Protein AF-A0A644XE77-F1 (afdb_monomer)

Foldseek 3Di:
DDDPDPDDQDPVNVVVVVVVVVLLVLLLQLLCLLLVQLVLLLVQLVCLVVVHPDHDLQHFLVLVVLVVVLVVVCVVDVDDSVVSNVVSSVVSNVSSVLSVVLSVVVNVVNLVSLVVNLVVLVVRLVSCVVVVSVVNNVVSVVSSVSSVVSSVSSVVVVVVVVPPPPPPVNPPDDPPPPPDD

Secondary structure (DSSP, 8-state):
----PPP---HHHHHHHHHHHHHHHHHHHHHHHHHHHHHHHHHHHHHHHTT-S---SSS-HHHHHHHHHHHHHHTT----THHHHHHHHHHHHHHHHHHHHHHHHHHTT-HHHHHHHHHHHHHHHHHHHHTT-HHHHHHHHHHHHHHHHHHHHHHHHHHHHHS----TTTSS---TTTT--

Solvent-accessible surface area (backbone atoms only — not comparable to full-atom values): 10034 Å² total; per-residue (Å²): 135,83,82,80,74,76,82,81,82,48,76,67,55,55,53,51,52,52,51,52,52,54,50,54,50,52,38,48,57,17,36,42,41,29,40,52,53,12,50,41,26,43,52,45,47,52,32,57,74,71,66,46,90,65,69,66,76,66,54,60,33,62,52,55,53,48,51,52,51,44,52,62,46,46,79,75,38,99,58,78,65,64,61,54,54,56,49,47,42,54,52,40,50,51,54,16,52,50,29,36,48,27,23,57,39,30,72,70,65,35,61,67,39,43,52,52,46,50,52,53,51,50,53,31,25,51,48,14,48,76,73,67,38,53,74,37,22,51,53,39,51,53,46,46,53,36,39,49,51,25,54,51,55,57,51,51,59,52,52,61,67,69,44,75,70,76,53,75,86,67,71,77,78,76,78,80,74,80,80,81,123

Organism: NCBI:txid1076179

Radius of gyration: 25.61 Å; Cα contacts (8 Å, |Δi|>4): 136; chains: 1; bounding box: 69×44×80 Å

Sequence (181 aa):
MSESTPPSIGNTDIEQIKSQLKEDSKFKNAIGWFYWIGGLSFINSILALVKSTFSFIFGLGITQLVDGIAIGATERIQSDTKIFYVFSLVISLIFSGLFVLFGYLGNKKKKGAIITGIILYGLDAILCLVLGAYLDGLFHVWALVGLISGLVMLKNKKEDMAIPVLDPHKVGNDHYYDNLR

Nearest PDB structures (foldseek):
  1g73-assembly2_B  TM=3.684E-01  e=3.026E-01  Homo sapiens
  8e0m-assembly3_I  TM=3.286E-01  e=2.053E+00  synthetic construct
  4tx5-assembly1_A  TM=3.430E-01  e=3.072E+00  Homo sapiens
  8e0m-assembly4_L  TM=3.340E-01  e=4.835E+00  synthetic construct
  6jx6-assembly1_A  TM=3.287E-01  e=5.085E+00  Homo sapiens

pLDDT: mean 78.73, std 16.74, range [42.19, 98.25]

Structure (mmCIF, N/CA/C/O backbone):
data_AF-A0A644XE77-F1
#
_entry.id   AF-A0A644XE77-F1
#
loop_
_atom_site.group_PDB
_atom_site.id
_atom_site.type_symbol
_atom_site.label_atom_id
_atom_site.label_alt_id
_atom_site.label_comp_id
_atom_site.label_asym_id
_atom_site.label_entity_id
_atom_site.label_seq_id
_atom_site.pdbx_PDB_ins_code
_atom_site.Cartn_x
_atom_site.Cartn_y
_atom_site.Cartn_z
_atom_site.occupancy
_atom_site.B_iso_or_equiv
_atom_site.auth_seq_id
_atom_site.auth_comp_id
_atom_site.auth_asym_id
_atom_site.auth_atom_id
_atom_site.pdbx_PDB_model_num
ATOM 1 N N . MET A 1 1 ? -14.614 28.331 48.336 1.00 52.53 1 MET A N 1
ATOM 2 C CA . MET A 1 1 ? -13.918 27.902 47.106 1.00 52.53 1 MET A CA 1
ATOM 3 C C . MET A 1 1 ? -14.076 26.388 47.056 1.00 52.53 1 MET A C 1
ATOM 5 O O . MET A 1 1 ? -13.364 25.708 47.776 1.00 52.53 1 MET A O 1
ATOM 9 N N . SER A 1 2 ? -15.131 25.873 46.410 1.00 49.28 2 SER A N 1
ATOM 10 C CA . SER A 1 2 ? -15.386 24.424 46.387 1.00 49.28 2 SER A CA 1
ATOM 11 C C . SER A 1 2 ? -14.463 23.781 45.360 1.00 49.28 2 SER A C 1
ATOM 13 O O . SER A 1 2 ? -14.573 24.058 44.165 1.00 49.28 2 SER A O 1
ATOM 15 N N . GLU A 1 3 ? -13.543 22.957 45.839 1.00 55.91 3 GLU A N 1
ATOM 16 C CA . GLU A 1 3 ? -12.734 22.068 45.014 1.00 55.91 3 GLU A CA 1
ATOM 17 C C . GLU A 1 3 ? -13.685 21.117 44.274 1.00 55.91 3 GLU A C 1
ATOM 19 O O . GLU A 1 3 ? -14.375 20.307 44.893 1.00 55.91 3 GLU A O 1
ATOM 24 N N . SER A 1 4 ? -13.801 21.273 42.953 1.00 52.59 4 SER A N 1
ATOM 25 C CA . SER A 1 4 ? -14.521 20.306 42.127 1.00 52.59 4 SER A CA 1
ATOM 26 C C . SER A 1 4 ? -13.628 19.081 41.998 1.00 52.59 4 SER A C 1
ATOM 28 O O . SER A 1 4 ? -12.646 19.081 41.257 1.00 52.59 4 SER A O 1
ATOM 30 N N . THR A 1 5 ? -13.920 18.049 42.784 1.00 53.62 5 THR A N 1
ATOM 31 C CA . THR A 1 5 ? -13.260 16.758 42.627 1.00 53.62 5 THR A CA 1
ATOM 32 C C . THR A 1 5 ? -13.532 16.246 41.210 1.00 53.62 5 THR A C 1
ATOM 34 O O . THR A 1 5 ? -14.681 16.280 40.755 1.00 53.62 5 THR A O 1
ATOM 37 N N . PRO A 1 6 ? -12.497 15.817 40.466 1.00 59.94 6 PRO A N 1
ATOM 38 C CA . PRO A 1 6 ? -12.693 15.285 39.128 1.00 59.94 6 PRO A CA 1
ATOM 39 C C . PRO A 1 6 ? -13.616 14.057 39.192 1.00 59.94 6 PRO A C 1
ATOM 41 O O . PRO A 1 6 ? -13.541 13.289 40.157 1.00 59.94 6 PRO A O 1
ATOM 44 N N . PRO A 1 7 ? -14.497 13.865 38.195 1.00 61.78 7 PRO A N 1
ATOM 45 C CA . PRO A 1 7 ? -15.439 12.752 38.183 1.00 61.78 7 PRO A CA 1
ATOM 46 C C . PRO A 1 7 ? -14.693 11.415 38.310 1.00 61.78 7 PRO A C 1
ATOM 48 O O . PRO A 1 7 ? -13.713 11.172 37.602 1.00 61.78 7 PRO A O 1
ATOM 51 N N . SER A 1 8 ? -15.141 10.552 39.228 1.00 63.91 8 SER A N 1
ATOM 52 C CA . SER A 1 8 ? -14.558 9.222 39.419 1.00 63.91 8 SER A CA 1
ATOM 53 C C . SER A 1 8 ? -14.891 8.347 38.212 1.00 63.91 8 SER A C 1
ATOM 55 O O . SER A 1 8 ? -16.052 8.000 38.005 1.00 63.91 8 SER A O 1
ATOM 57 N N . ILE A 1 9 ? -13.880 7.994 37.421 1.00 66.25 9 ILE A N 1
ATOM 58 C CA . ILE A 1 9 ? -14.024 7.087 36.279 1.00 66.25 9 ILE A CA 1
ATOM 59 C C . ILE A 1 9 ? -14.440 5.711 36.815 1.00 66.25 9 ILE A C 1
ATOM 61 O O . ILE A 1 9 ? -13.695 5.092 37.580 1.00 66.25 9 ILE A O 1
ATOM 65 N N . GLY A 1 10 ? -15.632 5.241 36.446 1.00 76.38 10 GLY A N 1
ATOM 66 C CA . GLY A 1 10 ? -16.124 3.930 36.858 1.00 76.38 10 GLY A CA 1
ATOM 67 C C . GLY A 1 10 ? -15.410 2.800 36.111 1.00 76.38 10 GLY A C 1
ATOM 68 O O . GLY A 1 10 ? -14.909 2.984 35.002 1.00 76.38 10 GLY A O 1
ATOM 69 N N . ASN A 1 11 ? -15.401 1.588 36.675 1.00 77.31 11 ASN A N 1
ATOM 70 C CA . ASN A 1 11 ? -14.818 0.410 36.010 1.00 77.31 11 ASN A CA 1
ATOM 71 C C . ASN A 1 11 ? -15.425 0.160 34.610 1.00 77.31 11 ASN A C 1
ATOM 73 O O . ASN A 1 11 ? -14.724 -0.293 33.709 1.00 77.31 11 ASN A O 1
ATOM 77 N N . THR A 1 12 ? -16.700 0.509 34.405 1.00 79.94 12 THR A N 1
ATOM 78 C CA . THR A 1 12 ? -17.392 0.435 33.107 1.00 79.94 12 THR A CA 1
ATOM 79 C C . THR A 1 12 ? -16.783 1.374 32.062 1.00 79.94 12 THR A C 1
ATOM 81 O O . THR A 1 12 ? -16.573 0.959 30.923 1.00 79.94 12 THR A O 1
ATOM 84 N N . ASP A 1 13 ? -16.433 2.602 32.449 1.00 81.94 13 ASP A N 1
ATOM 85 C CA . ASP A 1 13 ? -15.826 3.593 31.551 1.00 81.94 13 ASP A CA 1
ATOM 86 C C . ASP A 1 13 ? -14.426 3.137 31.112 1.00 81.94 13 ASP A C 1
ATOM 88 O O . ASP A 1 13 ? -14.049 3.261 29.945 1.00 81.94 13 ASP A O 1
ATOM 92 N N . ILE A 1 14 ? -13.667 2.529 32.032 1.00 82.81 14 ILE A N 1
ATOM 93 C CA . ILE A 1 14 ? -12.343 1.958 31.747 1.00 82.81 14 ILE A CA 1
ATOM 94 C C . ILE A 1 14 ? -12.446 0.831 30.712 1.00 82.81 14 ILE A C 1
ATOM 96 O O . ILE A 1 14 ? -11.652 0.786 29.767 1.00 82.81 14 ILE A O 1
ATOM 100 N N . GLU A 1 15 ? -13.410 -0.078 30.862 1.00 85.25 15 GLU A N 1
ATOM 101 C CA . GLU A 1 15 ? -13.599 -1.186 29.920 1.00 85.25 15 GLU A CA 1
ATOM 102 C C . GLU A 1 15 ? -14.063 -0.700 28.537 1.00 85.25 15 GLU A C 1
ATOM 104 O O . GLU A 1 15 ? -13.554 -1.170 27.512 1.00 85.25 15 GLU A O 1
ATOM 109 N N . GLN A 1 16 ? -14.934 0.312 28.479 1.00 84.50 16 GLN A N 1
ATOM 110 C CA . GLN A 1 16 ? -15.330 0.943 27.217 1.00 84.50 16 GLN A CA 1
ATOM 111 C C . GLN A 1 16 ? -14.138 1.600 26.510 1.00 84.50 16 GLN A C 1
ATOM 113 O O . GLN A 1 16 ? -13.914 1.339 25.325 1.00 84.50 16 GLN A O 1
ATOM 118 N N . ILE A 1 17 ? -13.315 2.370 27.225 1.00 84.88 17 ILE A N 1
ATOM 119 C CA . ILE A 1 17 ? -12.111 2.998 26.658 1.00 84.88 17 ILE A CA 1
ATOM 120 C C . ILE A 1 17 ? -11.144 1.933 26.119 1.00 84.88 17 ILE A C 1
ATOM 122 O O . ILE A 1 17 ? -10.671 2.045 24.985 1.00 84.88 17 ILE A O 1
ATOM 126 N N . LYS A 1 18 ? -10.882 0.859 26.879 1.00 85.44 18 LYS A N 1
ATOM 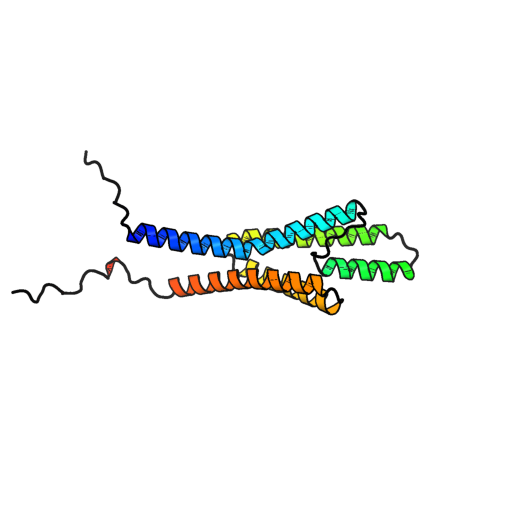127 C CA . LYS A 1 18 ? -10.031 -0.255 26.417 1.00 85.44 18 LYS A CA 1
ATOM 128 C C . LYS A 1 18 ? -10.569 -0.889 25.136 1.00 85.44 18 LYS A C 1
ATOM 130 O O . LYS A 1 18 ? -9.787 -1.177 24.225 1.00 85.44 18 LYS A O 1
ATOM 135 N N . SER A 1 19 ? -11.884 -1.098 25.051 1.00 87.56 19 SER A N 1
ATOM 136 C CA . SER A 1 19 ? -12.520 -1.675 23.862 1.00 87.56 19 SER A CA 1
ATOM 137 C C . SER A 1 19 ? -12.337 -0.781 22.629 1.00 87.56 19 SER A C 1
ATOM 139 O O . SER A 1 19 ? -11.862 -1.257 21.595 1.00 87.56 19 SER A O 1
ATOM 141 N N . GLN A 1 20 ? -12.562 0.530 22.767 1.00 85.94 20 GLN A N 1
ATOM 142 C CA . GLN A 1 20 ? -12.397 1.504 21.685 1.00 85.94 20 GLN A CA 1
ATOM 143 C C . GLN A 1 20 ? -10.942 1.598 21.210 1.00 85.94 20 GLN A C 1
ATOM 145 O O . GLN A 1 20 ? -10.679 1.623 20.005 1.00 85.94 20 GLN A O 1
ATOM 150 N N . LEU A 1 21 ? -9.977 1.581 22.137 1.00 88.69 21 LEU A N 1
ATOM 151 C CA . LEU A 1 21 ? -8.548 1.562 21.806 1.00 88.69 21 LEU A CA 1
ATOM 152 C C . LEU A 1 21 ? -8.151 0.281 21.057 1.00 88.69 21 LEU A C 1
ATOM 154 O O . LEU A 1 21 ? -7.367 0.322 20.100 1.00 88.69 21 LEU A O 1
ATOM 158 N N . LYS A 1 22 ? -8.701 -0.869 21.459 1.00 91.81 22 LYS A N 1
ATOM 159 C CA . LYS A 1 22 ? -8.474 -2.154 20.784 1.00 91.81 22 LYS A CA 1
ATOM 160 C C . LYS A 1 22 ? -9.052 -2.169 19.366 1.00 91.81 22 LYS A C 1
ATOM 162 O O . LYS A 1 22 ? -8.446 -2.746 18.467 1.00 91.81 22 LYS A O 1
ATOM 167 N N . GLU A 1 23 ? -10.196 -1.538 19.135 1.00 90.94 23 GLU A N 1
ATOM 168 C CA . GLU A 1 23 ? -10.770 -1.409 17.791 1.00 90.94 23 GLU A CA 1
ATOM 169 C C . GLU A 1 23 ? -9.975 -0.452 16.906 1.00 90.94 23 GLU A C 1
ATOM 171 O O . GLU A 1 23 ? -9.632 -0.797 15.774 1.00 90.94 23 GLU A O 1
ATOM 176 N N . ASP A 1 24 ? -9.629 0.727 17.423 1.00 90.44 24 ASP A N 1
ATOM 177 C CA . ASP A 1 24 ? -8.869 1.712 16.656 1.00 90.44 24 ASP A CA 1
ATOM 178 C C . ASP A 1 24 ? -7.452 1.193 16.333 1.00 90.44 24 ASP A C 1
ATOM 180 O O . ASP A 1 24 ? -6.943 1.441 15.239 1.00 90.44 24 ASP A O 1
ATOM 184 N N . SER A 1 25 ? -6.822 0.422 17.229 1.00 93.25 25 SER A N 1
ATOM 185 C CA . SER A 1 25 ? -5.543 -0.253 16.941 1.00 93.25 25 SER A CA 1
ATOM 186 C C . SER A 1 25 ? -5.675 -1.336 15.867 1.00 93.25 25 SER A C 1
ATOM 188 O O . SER A 1 25 ? -4.872 -1.354 14.934 1.00 93.25 25 SER A O 1
ATOM 190 N N . LYS A 1 26 ? -6.707 -2.190 15.922 1.00 95.06 26 LYS A N 1
ATOM 191 C CA . LYS A 1 26 ? -6.989 -3.172 14.857 1.00 95.06 26 LYS A CA 1
ATOM 192 C C . LYS A 1 26 ? -7.194 -2.497 13.502 1.00 95.06 26 LYS A C 1
ATOM 194 O O . LYS A 1 26 ? -6.628 -2.947 12.508 1.00 95.06 26 LYS A O 1
ATOM 199 N N . PHE A 1 27 ? -7.950 -1.400 13.472 1.00 95.75 27 PHE A N 1
ATOM 200 C CA . PHE A 1 27 ? -8.159 -0.616 12.259 1.00 95.75 27 PHE A CA 1
ATOM 201 C C . PHE A 1 27 ? -6.842 -0.041 11.722 1.00 95.75 27 PHE A C 1
ATOM 203 O O . PHE A 1 27 ? -6.547 -0.191 10.538 1.00 95.75 27 PHE A O 1
ATOM 210 N N . LYS A 1 28 ? -6.013 0.565 12.581 1.00 95.38 28 LYS A N 1
ATOM 211 C CA . LYS A 1 28 ? -4.694 1.085 12.183 1.00 95.38 28 LYS A CA 1
ATOM 212 C C . LYS A 1 28 ? -3.775 -0.011 11.647 1.00 95.38 28 LYS A C 1
ATOM 214 O O . LYS A 1 28 ? -3.086 0.228 10.664 1.00 95.38 28 LYS A O 1
ATOM 219 N N . ASN A 1 29 ? -3.797 -1.206 12.235 1.00 95.94 29 ASN A N 1
ATOM 220 C CA . ASN A 1 29 ? -3.025 -2.347 11.735 1.00 95.94 29 ASN A CA 1
ATOM 221 C C . ASN A 1 29 ? -3.510 -2.791 10.347 1.00 95.94 29 ASN A C 1
ATOM 223 O O . ASN A 1 29 ? -2.693 -3.050 9.468 1.00 95.94 29 ASN A O 1
ATOM 227 N N . ALA A 1 30 ? -4.827 -2.817 10.125 1.00 96.31 30 ALA A N 1
ATOM 228 C CA . ALA A 1 30 ? -5.419 -3.134 8.828 1.00 96.31 30 ALA A CA 1
ATOM 229 C C . ALA A 1 30 ? -5.055 -2.099 7.748 1.00 96.31 30 ALA A C 1
ATOM 231 O O . ALA A 1 30 ? -4.615 -2.463 6.662 1.00 96.31 30 ALA A O 1
ATOM 232 N N . ILE A 1 31 ? -5.179 -0.803 8.048 1.00 97.62 31 ILE A N 1
ATOM 233 C CA . ILE A 1 31 ? -4.789 0.277 7.124 1.00 97.62 31 ILE A CA 1
ATOM 234 C C . ILE A 1 31 ? -3.265 0.370 6.961 1.00 97.62 31 ILE A C 1
ATOM 236 O O . ILE A 1 31 ? -2.779 0.807 5.918 1.00 97.62 31 ILE A O 1
ATOM 240 N N . GLY A 1 32 ? -2.506 -0.093 7.956 1.00 97.06 32 GLY A N 1
ATOM 241 C CA . GLY A 1 32 ? -1.046 -0.122 7.953 1.00 97.06 32 GLY A CA 1
ATOM 242 C C . GLY A 1 32 ? -0.443 -0.894 6.780 1.00 97.06 32 GLY A C 1
ATOM 243 O O . GLY A 1 32 ? 0.673 -0.588 6.362 1.00 97.06 32 GLY A O 1
ATOM 244 N N . TRP A 1 33 ? -1.200 -1.817 6.182 1.00 96.94 33 TRP A N 1
ATOM 245 C CA . TRP A 1 33 ? -0.812 -2.504 4.952 1.00 96.94 33 TRP A CA 1
ATOM 246 C C . TRP A 1 33 ? -0.469 -1.554 3.805 1.00 96.94 33 TRP A C 1
ATOM 248 O O . TRP A 1 33 ? 0.475 -1.825 3.073 1.00 96.94 33 TRP A O 1
ATOM 258 N N . PHE A 1 34 ? -1.133 -0.401 3.686 1.00 97.12 34 PHE A N 1
ATOM 259 C CA . PHE A 1 34 ? -0.774 0.594 2.674 1.00 97.12 34 PHE A CA 1
ATOM 260 C C . PHE A 1 34 ? 0.663 1.116 2.825 1.00 97.12 34 PHE A C 1
ATOM 262 O O . PHE A 1 34 ? 1.344 1.345 1.826 1.00 97.12 34 PHE A O 1
ATOM 269 N N . TYR A 1 35 ? 1.154 1.262 4.059 1.00 96.56 35 TYR A N 1
ATOM 270 C CA . TYR A 1 35 ? 2.542 1.659 4.297 1.00 96.56 35 TYR A CA 1
ATOM 271 C C . TYR A 1 35 ? 3.520 0.528 4.019 1.00 96.56 35 TYR A C 1
ATOM 273 O O . TYR A 1 35 ? 4.588 0.795 3.483 1.00 96.56 35 TYR A O 1
ATOM 281 N N . TRP A 1 36 ? 3.162 -0.718 4.343 1.00 94.19 36 TRP A N 1
ATOM 282 C CA . TRP A 1 36 ? 3.976 -1.875 3.970 1.00 94.19 36 TRP A CA 1
ATOM 283 C C . TRP A 1 36 ? 4.113 -1.989 2.454 1.00 94.19 36 TRP A C 1
ATOM 285 O O . TRP A 1 36 ? 5.227 -2.120 1.960 1.00 94.19 36 TRP A O 1
ATOM 295 N N . ILE A 1 37 ? 3.009 -1.842 1.717 1.00 92.31 37 ILE A N 1
ATOM 296 C CA . ILE A 1 37 ? 3.002 -1.850 0.249 1.00 92.31 37 ILE A CA 1
ATOM 297 C C . ILE A 1 37 ? 3.906 -0.736 -0.288 1.00 92.31 37 ILE A C 1
ATOM 299 O O . ILE A 1 37 ? 4.824 -1.008 -1.062 1.00 92.31 37 ILE A O 1
ATOM 303 N N . GLY A 1 38 ? 3.701 0.510 0.152 1.00 92.12 38 GLY A N 1
ATOM 304 C CA . GLY A 1 38 ? 4.516 1.642 -0.292 1.00 92.12 38 GLY A CA 1
ATOM 305 C C . GLY A 1 38 ? 5.994 1.498 0.080 1.00 92.12 38 GLY A C 1
ATOM 306 O O . GLY A 1 38 ? 6.859 1.716 -0.767 1.00 92.12 38 GLY A O 1
ATOM 307 N N . GLY A 1 39 ? 6.293 1.076 1.308 1.00 91.12 39 GLY A N 1
ATOM 308 C CA . GLY A 1 39 ? 7.651 0.887 1.819 1.00 91.12 39 GLY A CA 1
ATOM 309 C C . GLY A 1 39 ? 8.419 -0.211 1.086 1.00 91.12 39 GLY A C 1
ATOM 310 O O . GLY A 1 39 ? 9.542 0.026 0.646 1.00 91.12 39 GLY A O 1
ATOM 311 N N . LEU A 1 40 ? 7.806 -1.380 0.879 1.00 88.75 40 LEU A N 1
ATOM 312 C CA . LEU A 1 40 ? 8.413 -2.469 0.105 1.00 88.75 40 LEU A CA 1
ATOM 313 C C . LEU A 1 40 ? 8.636 -2.056 -1.357 1.00 88.75 40 LEU A C 1
ATOM 315 O O . LEU A 1 40 ? 9.711 -2.279 -1.908 1.00 88.75 40 LEU A O 1
ATOM 319 N N . SER A 1 41 ? 7.674 -1.346 -1.952 1.00 85.69 41 SER A N 1
ATOM 320 C CA . SER A 1 41 ? 7.796 -0.797 -3.311 1.00 85.69 41 SER A CA 1
ATOM 321 C C . SER A 1 41 ? 8.944 0.211 -3.445 1.00 85.69 41 SER A C 1
ATOM 323 O O . SER A 1 41 ? 9.665 0.232 -4.446 1.00 85.69 41 SER A O 1
ATOM 325 N N . PHE A 1 42 ? 9.141 1.041 -2.420 1.00 87.44 42 PHE A N 1
ATOM 326 C CA . PHE A 1 42 ? 10.238 2.002 -2.371 1.00 87.44 42 PHE A CA 1
ATOM 327 C C . PHE A 1 42 ? 11.594 1.299 -2.264 1.00 87.44 42 PHE A C 1
ATOM 329 O O . PHE A 1 42 ? 12.513 1.615 -3.020 1.00 87.44 42 PHE A O 1
ATOM 336 N N . ILE A 1 43 ? 11.703 0.303 -1.378 1.00 85.75 43 ILE A N 1
ATOM 337 C CA . ILE A 1 43 ? 12.915 -0.514 -1.230 1.00 85.75 43 ILE A CA 1
ATOM 338 C C . ILE A 1 43 ? 13.258 -1.199 -2.559 1.00 85.75 43 ILE A C 1
ATOM 340 O O . ILE A 1 43 ? 14.408 -1.128 -2.991 1.00 85.75 43 ILE A O 1
ATOM 344 N N . ASN A 1 44 ? 12.272 -1.769 -3.259 1.00 80.19 44 ASN A N 1
ATOM 345 C CA . ASN A 1 44 ? 12.486 -2.375 -4.578 1.00 80.19 44 ASN A CA 1
ATOM 346 C C . ASN A 1 44 ? 13.017 -1.376 -5.608 1.00 80.19 44 ASN A C 1
ATOM 348 O O . ASN A 1 44 ? 13.931 -1.698 -6.365 1.00 80.19 44 ASN A O 1
ATOM 352 N N . SER A 1 45 ? 12.514 -0.141 -5.587 1.00 78.50 45 SER A N 1
ATOM 353 C CA . SER A 1 45 ? 13.002 0.925 -6.469 1.00 78.50 45 SER A CA 1
ATOM 354 C C . SER A 1 45 ? 14.473 1.276 -6.189 1.00 78.50 45 SER A C 1
ATOM 356 O O . SER A 1 45 ? 15.242 1.510 -7.120 1.00 78.50 45 SER A O 1
ATOM 358 N N . ILE A 1 46 ? 14.897 1.264 -4.918 1.00 81.75 46 ILE A N 1
ATOM 359 C CA . ILE A 1 46 ? 16.307 1.466 -4.535 1.00 81.75 46 ILE A CA 1
ATOM 360 C C . ILE A 1 46 ? 17.178 0.287 -4.982 1.00 81.75 46 ILE A C 1
ATOM 362 O O . ILE A 1 46 ? 18.272 0.499 -5.504 1.00 81.75 46 ILE A O 1
ATOM 366 N N 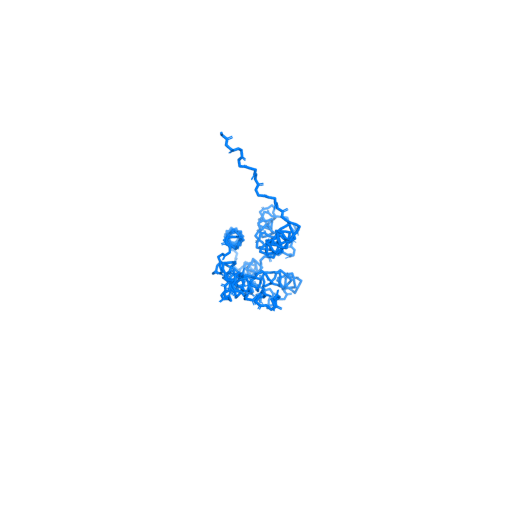. LEU A 1 47 ? 16.712 -0.951 -4.803 1.00 78.56 47 LEU A N 1
ATOM 367 C CA . LEU A 1 47 ? 17.456 -2.143 -5.224 1.00 78.56 47 LEU A CA 1
ATOM 368 C C . LEU A 1 47 ? 17.686 -2.164 -6.743 1.00 78.56 47 LEU A C 1
ATOM 370 O O . LEU A 1 47 ? 18.783 -2.504 -7.194 1.00 78.56 47 LEU A O 1
ATOM 374 N N . ALA A 1 48 ? 16.696 -1.713 -7.517 1.00 70.38 48 ALA A N 1
ATOM 375 C CA . ALA A 1 48 ? 16.825 -1.538 -8.960 1.00 70.38 48 ALA A CA 1
ATOM 376 C C . ALA A 1 48 ? 17.891 -0.485 -9.331 1.00 70.38 48 ALA A C 1
ATOM 378 O O . ALA A 1 48 ? 18.684 -0.711 -10.248 1.00 70.38 48 ALA A O 1
ATOM 379 N N . LEU A 1 49 ? 17.981 0.632 -8.593 1.00 73.62 49 LEU A N 1
ATOM 380 C CA . LEU A 1 49 ? 19.002 1.669 -8.821 1.00 73.62 49 LEU A CA 1
ATOM 381 C C . LEU A 1 49 ? 20.429 1.158 -8.649 1.00 73.62 49 LEU A C 1
ATOM 383 O O . LEU A 1 49 ? 21.310 1.501 -9.438 1.00 73.62 49 LEU A O 1
ATOM 387 N N . VAL A 1 50 ? 20.666 0.342 -7.622 1.00 79.75 50 VAL A N 1
ATOM 388 C CA . VAL A 1 50 ? 22.004 -0.192 -7.327 1.00 79.75 50 VAL A CA 1
ATOM 389 C C . VAL A 1 50 ? 22.358 -1.409 -8.186 1.00 79.75 50 VAL A C 1
ATOM 391 O O . VAL A 1 50 ? 23.390 -2.035 -7.952 1.00 79.75 50 VAL A O 1
ATOM 394 N N . LYS A 1 51 ? 21.526 -1.740 -9.189 1.00 67.94 51 LYS A N 1
ATOM 395 C CA . LYS A 1 51 ? 21.663 -2.921 -10.058 1.00 67.94 51 LYS A CA 1
ATOM 396 C C . LYS A 1 51 ? 21.850 -4.213 -9.259 1.00 67.94 51 LYS A C 1
ATOM 398 O O . LYS A 1 51 ? 22.611 -5.096 -9.657 1.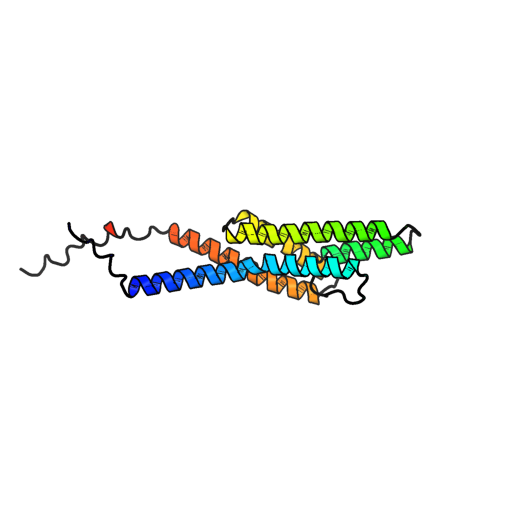00 67.94 51 LYS A O 1
ATOM 403 N N . SER A 1 52 ? 21.184 -4.302 -8.109 1.00 65.19 52 SER A N 1
ATOM 404 C CA . SER A 1 52 ? 21.209 -5.504 -7.286 1.00 65.19 52 SER A CA 1
ATOM 405 C C . SER A 1 52 ? 20.625 -6.671 -8.081 1.00 65.19 52 SER A C 1
ATOM 407 O O . SER A 1 52 ? 19.562 -6.543 -8.682 1.00 65.19 52 SER A O 1
ATOM 409 N N . THR A 1 53 ? 21.295 -7.823 -8.060 1.00 57.69 53 THR A N 1
ATOM 410 C CA . THR A 1 53 ? 20.742 -9.084 -8.587 1.00 57.69 53 THR A CA 1
ATOM 411 C C . THR A 1 53 ? 19.629 -9.638 -7.697 1.00 57.69 53 THR A C 1
ATOM 413 O O . THR A 1 53 ? 18.853 -10.484 -8.129 1.00 57.69 53 THR A O 1
ATOM 416 N N . PHE A 1 54 ? 19.534 -9.145 -6.460 1.00 53.66 54 PHE A N 1
ATOM 417 C CA . PHE A 1 54 ? 18.400 -9.365 -5.577 1.00 53.66 54 PHE A CA 1
ATOM 418 C C . PHE A 1 54 ? 17.328 -8.308 -5.839 1.00 53.66 54 PHE A C 1
ATOM 420 O O . PHE A 1 54 ? 17.491 -7.149 -5.447 1.00 53.66 54 PHE A O 1
ATOM 427 N N . SER A 1 55 ? 16.220 -8.732 -6.440 1.00 58.09 55 SER A N 1
ATOM 428 C CA . SER A 1 55 ? 14.925 -8.060 -6.357 1.00 58.09 55 SER A CA 1
ATOM 429 C C . SER A 1 55 ? 14.075 -8.780 -5.314 1.00 58.09 55 SER A C 1
ATOM 431 O O . SER A 1 55 ? 13.991 -10.011 -5.316 1.00 58.09 55 SER A O 1
ATOM 433 N N . PHE A 1 56 ? 13.441 -8.037 -4.410 1.00 59.28 56 PHE A N 1
ATOM 434 C CA . PHE A 1 56 ? 12.424 -8.624 -3.546 1.00 59.28 56 PHE A CA 1
ATOM 435 C C . PHE A 1 56 ? 11.262 -9.050 -4.445 1.00 59.28 56 PHE A C 1
ATOM 437 O O . PHE A 1 56 ? 10.766 -8.235 -5.218 1.00 59.28 56 PHE A O 1
ATOM 444 N N . ILE A 1 57 ? 10.875 -10.328 -4.370 1.00 59.72 57 ILE A N 1
ATOM 445 C CA . ILE A 1 57 ? 9.765 -10.876 -5.164 1.00 59.72 57 ILE A CA 1
ATOM 446 C C . ILE A 1 57 ? 8.520 -10.024 -4.860 1.00 59.72 57 ILE A C 1
ATOM 448 O O . ILE A 1 57 ? 7.958 -9.401 -5.750 1.00 59.72 57 ILE A O 1
ATOM 452 N N . PHE A 1 58 ? 8.263 -9.782 -3.571 1.00 61.44 58 PHE A N 1
ATOM 453 C CA . PHE A 1 58 ? 7.187 -8.926 -3.078 1.00 61.44 58 PHE A CA 1
ATOM 454 C C . PHE A 1 58 ? 7.352 -7.448 -3.509 1.00 61.44 58 PHE A C 1
ATOM 456 O O . PHE A 1 58 ? 8.088 -6.681 -2.882 1.00 61.44 58 PHE A O 1
ATOM 463 N N . GLY A 1 59 ? 6.650 -7.035 -4.569 1.00 61.12 59 GLY A N 1
ATOM 464 C CA . GLY A 1 59 ? 6.647 -5.675 -5.131 1.00 61.12 59 GLY A CA 1
ATOM 465 C C . GLY A 1 59 ? 5.353 -5.343 -5.882 1.00 61.12 59 GLY A C 1
ATOM 466 O O . GLY A 1 59 ? 4.407 -6.114 -5.806 1.00 61.12 59 GLY A O 1
ATOM 467 N N . LEU A 1 60 ? 5.300 -4.203 -6.586 1.00 65.00 60 LEU A N 1
ATOM 468 C CA . LEU A 1 60 ? 4.179 -3.879 -7.480 1.00 65.00 60 LEU A CA 1
ATOM 469 C C . LEU A 1 60 ? 4.227 -4.741 -8.749 1.00 65.00 60 LEU A C 1
ATOM 471 O O . LEU A 1 60 ? 5.260 -4.795 -9.425 1.00 65.00 60 LEU A O 1
ATOM 475 N N . GLY A 1 61 ? 3.089 -5.314 -9.133 1.00 64.19 61 GLY A N 1
ATOM 476 C CA . GLY A 1 61 ? 2.929 -6.045 -10.394 1.00 64.19 61 GLY A CA 1
ATOM 477 C C . GLY A 1 61 ? 3.215 -5.191 -11.626 1.00 64.19 61 GLY A C 1
ATOM 478 O O . GLY A 1 61 ? 3.797 -5.667 -12.604 1.00 64.19 61 GLY A O 1
ATOM 479 N N . ILE A 1 62 ? 2.882 -3.899 -11.566 1.00 66.00 62 ILE A N 1
ATOM 480 C CA . ILE A 1 62 ? 3.131 -2.960 -12.664 1.00 66.00 62 ILE A CA 1
ATOM 481 C C . ILE A 1 62 ? 4.615 -2.846 -13.026 1.00 66.00 62 ILE A C 1
ATOM 483 O O . ILE A 1 62 ? 4.941 -2.664 -14.197 1.00 66.00 62 ILE A O 1
ATOM 487 N N . THR A 1 63 ? 5.526 -2.995 -12.063 1.00 67.25 63 THR A N 1
ATOM 488 C CA . THR A 1 63 ? 6.966 -2.889 -12.325 1.00 67.25 63 THR A CA 1
ATOM 489 C C . THR A 1 63 ? 7.447 -4.063 -13.180 1.00 67.25 63 THR A C 1
ATOM 491 O O . THR A 1 63 ? 8.185 -3.860 -14.138 1.00 67.25 63 THR A O 1
ATOM 494 N N . GLN A 1 64 ? 6.928 -5.270 -12.929 1.00 67.81 64 GLN A N 1
ATOM 495 C CA . GLN A 1 64 ? 7.241 -6.462 -13.727 1.00 67.81 64 GLN A CA 1
ATOM 496 C C . GLN A 1 64 ? 6.698 -6.359 -15.156 1.00 67.81 64 GLN A C 1
ATOM 498 O O . GLN A 1 64 ? 7.364 -6.781 -16.101 1.00 67.81 64 GLN A O 1
ATOM 503 N N . LEU A 1 65 ? 5.513 -5.760 -15.332 1.00 70.19 65 LEU A N 1
ATOM 504 C CA . LEU A 1 65 ? 4.967 -5.485 -16.662 1.00 70.19 65 LEU A CA 1
ATOM 505 C C . LEU A 1 65 ? 5.883 -4.546 -17.457 1.00 70.19 65 LEU A C 1
ATOM 507 O O . LEU A 1 65 ? 6.183 -4.821 -18.620 1.00 70.19 65 LEU A O 1
ATOM 511 N N . VAL A 1 66 ? 6.320 -3.440 -16.846 1.00 68.06 66 VAL A N 1
ATOM 512 C CA . VAL A 1 66 ? 7.181 -2.459 -17.523 1.00 68.06 66 VAL A CA 1
ATOM 513 C C . VAL A 1 66 ? 8.538 -3.078 -17.860 1.00 68.06 66 VAL A C 1
ATOM 515 O O . VAL A 1 66 ? 9.012 -2.907 -18.984 1.00 68.06 66 VAL A O 1
ATOM 518 N N . ASP A 1 67 ? 9.120 -3.857 -16.949 1.00 65.50 67 ASP A N 1
ATOM 519 C CA . ASP A 1 67 ? 10.397 -4.533 -17.185 1.00 65.50 67 ASP A CA 1
ATOM 520 C C . ASP A 1 67 ? 10.281 -5.608 -18.283 1.00 65.50 67 ASP A C 1
ATOM 522 O O . ASP A 1 67 ? 11.145 -5.695 -19.157 1.00 65.50 67 ASP A O 1
ATOM 526 N N . GLY A 1 68 ? 9.179 -6.368 -18.322 1.00 66.94 68 GLY A N 1
ATOM 527 C CA . GLY A 1 68 ? 8.907 -7.339 -19.388 1.00 66.94 68 GLY A CA 1
ATOM 528 C C . GLY A 1 68 ? 8.748 -6.690 -20.769 1.00 66.94 68 GLY A C 1
ATOM 529 O O . GLY A 1 68 ? 9.294 -7.187 -21.759 1.00 66.94 68 GLY A O 1
ATOM 530 N N . ILE A 1 69 ? 8.061 -5.544 -20.843 1.00 69.69 69 ILE A N 1
ATOM 531 C CA . ILE A 1 69 ? 7.951 -4.754 -22.080 1.00 69.69 69 ILE A CA 1
ATOM 532 C C . ILE A 1 69 ? 9.321 -4.204 -22.492 1.00 69.69 69 ILE A C 1
ATOM 534 O O . ILE A 1 69 ? 9.662 -4.253 -23.675 1.00 69.69 69 ILE A O 1
ATOM 538 N N . ALA A 1 70 ? 10.116 -3.706 -21.540 1.00 65.00 70 ALA A N 1
ATOM 539 C CA . ALA A 1 70 ? 11.449 -3.179 -21.809 1.00 65.00 70 ALA A CA 1
ATOM 540 C C . ALA A 1 70 ? 12.368 -4.259 -22.398 1.00 65.00 70 ALA A C 1
ATOM 542 O O . ALA A 1 70 ? 12.967 -4.030 -23.446 1.00 65.00 70 ALA A O 1
ATOM 543 N N . ILE A 1 71 ? 12.412 -5.455 -21.803 1.00 65.25 71 ILE A N 1
ATOM 544 C CA . ILE A 1 71 ? 13.209 -6.580 -22.318 1.00 65.25 71 ILE A CA 1
ATOM 545 C C . ILE A 1 71 ? 12.777 -6.935 -23.749 1.00 65.25 71 ILE A C 1
ATOM 547 O O . ILE A 1 71 ? 13.607 -6.917 -24.662 1.00 65.25 71 ILE A O 1
ATOM 551 N N . GLY A 1 72 ? 11.476 -7.144 -23.981 1.00 64.75 72 GLY A N 1
ATOM 552 C CA . GLY A 1 72 ? 10.956 -7.488 -25.310 1.00 64.75 72 GLY A CA 1
ATOM 553 C C . GLY A 1 72 ? 11.169 -6.399 -26.373 1.00 64.75 72 GLY A C 1
ATOM 554 O O . GLY A 1 72 ? 11.327 -6.707 -27.557 1.00 64.75 72 GLY A O 1
ATOM 555 N N . ALA A 1 73 ? 11.210 -5.125 -25.971 1.00 61.91 73 ALA A N 1
ATOM 556 C CA . ALA A 1 73 ? 11.546 -4.013 -26.858 1.00 61.91 73 ALA 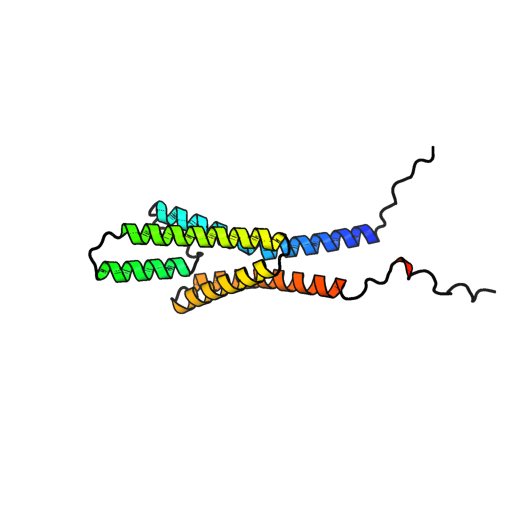A CA 1
ATOM 557 C C . ALA A 1 73 ? 13.048 -3.968 -27.181 1.00 61.91 73 ALA A C 1
ATOM 559 O O . ALA A 1 73 ? 13.413 -3.726 -28.331 1.00 61.91 73 ALA A O 1
ATOM 560 N N . THR A 1 74 ? 13.915 -4.245 -26.203 1.00 60.69 74 THR A N 1
ATOM 561 C CA . THR A 1 74 ? 15.379 -4.219 -26.378 1.00 60.69 74 THR A CA 1
ATOM 562 C C . THR A 1 74 ? 15.923 -5.367 -27.225 1.00 60.69 74 THR A C 1
ATOM 564 O O . THR A 1 74 ? 16.901 -5.179 -27.944 1.00 60.69 74 THR A O 1
ATOM 567 N N . GLU A 1 75 ? 15.261 -6.527 -27.236 1.00 61.03 75 GLU A N 1
ATOM 568 C CA . GLU A 1 75 ? 15.591 -7.611 -28.177 1.00 61.03 75 GLU A CA 1
ATOM 569 C C . GLU A 1 75 ? 15.308 -7.227 -29.639 1.00 61.03 75 GLU A C 1
ATOM 571 O O . GLU A 1 75 ? 15.914 -7.773 -30.561 1.00 61.03 75 GLU A O 1
ATOM 576 N N . ARG A 1 76 ? 14.391 -6.278 -29.867 1.00 57.84 76 ARG A N 1
ATOM 577 C CA . ARG A 1 76 ? 13.951 -5.858 -31.207 1.00 57.84 76 ARG A CA 1
ATOM 578 C C . ARG A 1 76 ? 14.580 -4.550 -31.670 1.00 57.84 76 ARG A C 1
ATOM 580 O O . ARG A 1 76 ? 14.678 -4.315 -32.872 1.00 57.84 76 ARG A O 1
ATOM 587 N N . ILE A 1 77 ? 14.979 -3.693 -30.737 1.00 55.47 77 ILE A N 1
ATOM 588 C CA . ILE A 1 77 ? 15.506 -2.359 -31.001 1.00 55.47 77 ILE A CA 1
ATOM 589 C C . ILE A 1 77 ? 16.786 -2.223 -30.173 1.00 55.47 77 ILE A C 1
ATOM 591 O O . ILE A 1 77 ? 16.729 -2.220 -28.948 1.00 55.47 77 ILE A O 1
ATOM 595 N N . GLN A 1 78 ? 17.946 -2.106 -30.829 1.00 56.44 78 GLN A N 1
ATOM 596 C CA . GLN A 1 78 ? 19.231 -1.770 -30.190 1.00 56.44 78 GLN A CA 1
ATOM 597 C C . GLN A 1 78 ? 19.227 -0.305 -29.709 1.00 56.44 78 GLN A C 1
ATOM 599 O O . GLN A 1 78 ? 20.031 0.516 -30.148 1.00 56.44 78 GLN A O 1
ATOM 604 N N . SER A 1 79 ? 18.267 0.069 -28.870 1.00 58.69 79 SER A N 1
ATOM 605 C CA . SER A 1 79 ? 18.128 1.404 -28.298 1.00 58.69 79 SER A CA 1
ATOM 606 C C . SER A 1 79 ? 18.574 1.426 -26.838 1.00 58.69 79 SER A C 1
ATOM 608 O O . SER A 1 79 ? 18.618 0.407 -26.149 1.00 58.69 79 SER A O 1
ATOM 610 N N . ASP A 1 80 ? 18.964 2.618 -26.385 1.00 61.50 80 ASP A N 1
ATOM 611 C CA . ASP A 1 80 ? 19.572 2.850 -25.076 1.00 61.50 80 ASP A CA 1
ATOM 612 C C . ASP A 1 80 ? 18.581 2.485 -23.952 1.00 61.50 80 ASP A C 1
ATOM 614 O O . ASP A 1 80 ? 17.608 3.193 -23.674 1.00 61.50 80 ASP A O 1
ATOM 618 N N . THR A 1 81 ? 18.825 1.344 -23.305 1.00 67.69 81 THR A N 1
ATOM 619 C CA . THR A 1 81 ? 17.938 0.708 -22.314 1.00 67.69 81 THR A CA 1
ATOM 620 C C . THR A 1 81 ? 17.701 1.570 -21.071 1.00 67.69 81 THR A C 1
ATOM 622 O O . THR A 1 81 ? 16.739 1.369 -20.330 1.00 67.69 81 THR A O 1
ATOM 625 N N . LYS A 1 82 ? 18.541 2.590 -20.859 1.00 73.88 82 LYS A N 1
ATOM 626 C CA . 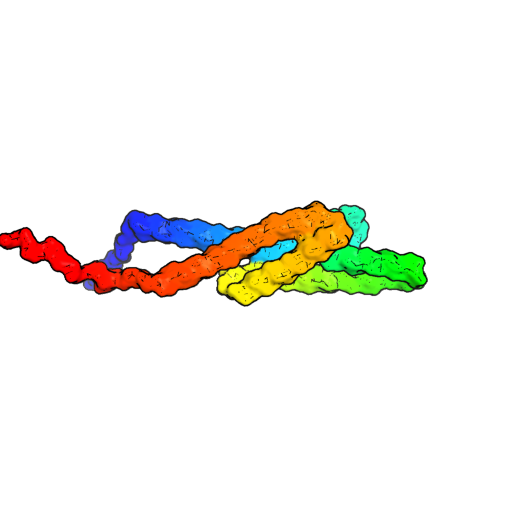LYS A 1 82 ? 18.492 3.511 -19.716 1.00 73.88 82 LYS A CA 1
ATOM 627 C C . LYS A 1 82 ? 17.164 4.247 -19.579 1.00 73.88 82 LYS A C 1
ATOM 629 O O . LYS A 1 82 ? 16.728 4.473 -18.452 1.00 73.88 82 LYS A O 1
ATOM 634 N N . ILE A 1 83 ? 16.522 4.627 -20.686 1.00 76.62 83 ILE A N 1
ATOM 635 C CA . ILE A 1 83 ? 15.294 5.431 -20.611 1.00 76.62 83 ILE A CA 1
ATOM 636 C C . ILE A 1 83 ? 14.122 4.622 -20.043 1.00 76.62 83 ILE A C 1
ATOM 638 O O . ILE A 1 83 ? 13.332 5.155 -19.267 1.00 76.62 83 ILE A O 1
ATOM 642 N N . PHE A 1 84 ? 14.073 3.320 -20.345 1.00 71.25 84 PHE A N 1
ATOM 643 C CA . PHE A 1 84 ? 13.084 2.396 -19.793 1.00 71.25 84 PHE A CA 1
ATOM 644 C C . PHE A 1 84 ? 13.294 2.188 -18.295 1.00 71.25 84 PHE A C 1
ATOM 646 O O . PHE A 1 84 ? 12.338 2.293 -17.537 1.00 71.25 84 PHE A O 1
ATOM 653 N N . TYR A 1 85 ? 14.541 2.016 -17.845 1.00 72.31 85 TYR A N 1
ATOM 654 C CA . TYR A 1 85 ? 14.843 1.900 -16.414 1.00 72.31 85 TYR A CA 1
ATOM 655 C C . TYR A 1 85 ? 14.442 3.146 -15.618 1.00 72.31 85 TYR A C 1
ATOM 657 O O . TYR A 1 85 ? 13.833 3.035 -14.554 1.00 72.31 85 TYR A O 1
ATOM 665 N N . VAL A 1 86 ? 14.759 4.341 -16.129 1.00 80.06 86 VAL A N 1
ATOM 666 C CA . VAL A 1 86 ? 14.358 5.600 -15.479 1.00 80.06 86 VAL A CA 1
ATOM 667 C C . VAL A 1 86 ? 12.834 5.709 -15.427 1.00 80.06 86 VAL A C 1
ATOM 669 O O . VAL A 1 86 ? 12.282 6.103 -14.401 1.00 80.06 86 VAL A O 1
ATOM 672 N N . PHE A 1 87 ? 12.147 5.314 -16.499 1.00 80.94 87 PHE A N 1
ATOM 673 C CA . PHE A 1 87 ? 10.690 5.303 -16.541 1.00 80.94 87 PHE A CA 1
ATOM 674 C C . PHE A 1 87 ? 10.081 4.321 -15.520 1.00 80.94 87 PHE A C 1
ATOM 676 O O . PHE A 1 87 ? 9.244 4.744 -14.718 1.00 80.94 87 PHE A O 1
ATOM 683 N N . SER A 1 88 ? 10.541 3.059 -15.472 1.00 75.06 88 SER A N 1
ATOM 684 C CA . SER A 1 88 ? 10.112 2.051 -14.479 1.00 75.06 88 SER A CA 1
ATOM 685 C C . SER A 1 88 ? 10.268 2.564 -13.048 1.00 75.06 88 SER A C 1
ATOM 687 O O . SER A 1 88 ? 9.379 2.394 -12.208 1.00 75.06 88 SER A O 1
ATOM 689 N N . LEU A 1 89 ? 11.387 3.234 -12.770 1.00 81.25 89 LEU A N 1
ATOM 690 C CA . LEU A 1 89 ? 11.681 3.783 -11.455 1.00 81.25 89 LEU A CA 1
ATOM 691 C C . LEU A 1 89 ? 10.727 4.913 -11.070 1.00 81.25 89 LEU A C 1
ATOM 693 O O . LEU A 1 89 ? 10.190 4.908 -9.963 1.00 81.25 89 LEU A O 1
ATOM 697 N N . VAL A 1 90 ? 10.500 5.874 -11.969 1.00 86.38 90 VAL A N 1
ATOM 698 C CA . VAL A 1 90 ? 9.599 7.006 -11.703 1.00 86.38 90 VAL A CA 1
ATOM 699 C C . VAL A 1 90 ? 8.184 6.507 -11.426 1.00 86.38 90 VAL A C 1
ATOM 701 O O . VAL A 1 90 ? 7.570 6.931 -10.446 1.00 86.38 90 VAL A O 1
ATOM 704 N N . ILE A 1 91 ? 7.689 5.567 -12.234 1.00 84.94 91 ILE A N 1
ATOM 705 C CA . ILE A 1 91 ? 6.378 4.947 -12.016 1.00 84.94 91 ILE A CA 1
ATOM 706 C C . ILE A 1 91 ? 6.335 4.245 -10.654 1.00 84.94 91 ILE A C 1
ATOM 708 O O . ILE A 1 91 ? 5.413 4.487 -9.875 1.00 84.94 91 ILE A O 1
ATOM 712 N N . SER A 1 92 ? 7.356 3.457 -10.314 1.00 83.25 92 SER A N 1
ATOM 713 C CA . SER A 1 92 ? 7.411 2.745 -9.029 1.00 83.25 92 SER A CA 1
ATOM 714 C C . SER A 1 92 ? 7.388 3.702 -7.828 1.00 83.25 92 SER A C 1
ATOM 716 O O . SER A 1 92 ? 6.655 3.467 -6.864 1.00 83.25 92 SER A O 1
ATOM 718 N N . LEU A 1 93 ? 8.106 4.830 -7.901 1.00 89.50 93 LEU A N 1
ATOM 719 C CA . LEU A 1 93 ? 8.087 5.862 -6.859 1.00 89.50 93 LEU A CA 1
ATOM 720 C C . LEU A 1 93 ? 6.727 6.564 -6.742 1.00 89.50 93 LEU A C 1
ATOM 722 O O . LEU A 1 93 ? 6.275 6.827 -5.625 1.00 89.50 93 LEU A O 1
ATOM 726 N N . ILE A 1 94 ? 6.054 6.837 -7.865 1.00 91.88 94 ILE A N 1
ATOM 727 C CA . ILE A 1 94 ? 4.711 7.436 -7.869 1.00 91.88 94 ILE A CA 1
ATOM 728 C C . ILE A 1 94 ? 3.722 6.514 -7.152 1.00 91.88 94 ILE A C 1
ATOM 730 O O . ILE A 1 94 ? 3.018 6.958 -6.243 1.00 91.88 94 ILE A O 1
ATOM 734 N N . PHE A 1 95 ? 3.686 5.231 -7.517 1.00 91.06 95 PHE A N 1
ATOM 735 C CA . PHE A 1 95 ? 2.780 4.266 -6.892 1.00 91.06 95 PHE A CA 1
ATOM 736 C C . PHE A 1 95 ? 3.117 4.014 -5.420 1.00 91.06 95 PHE A C 1
ATOM 738 O O . PHE A 1 95 ? 2.214 3.967 -4.583 1.00 91.06 95 PHE A O 1
ATOM 745 N N . SER A 1 96 ? 4.405 3.927 -5.081 1.00 92.06 96 SER A N 1
ATOM 746 C CA . SER A 1 96 ? 4.862 3.834 -3.693 1.00 92.06 96 SER A CA 1
ATOM 747 C C . SER A 1 96 ? 4.349 5.014 -2.855 1.00 92.06 96 SER A C 1
ATOM 749 O O . SER A 1 96 ? 3.694 4.813 -1.827 1.00 92.06 96 SER A O 1
ATOM 751 N N . GLY A 1 97 ? 4.552 6.246 -3.333 1.00 95.00 97 GLY A N 1
ATOM 752 C CA . GLY A 1 97 ? 4.055 7.455 -2.676 1.00 95.00 97 GLY A CA 1
ATOM 753 C C . GLY A 1 97 ? 2.527 7.503 -2.587 1.00 95.00 97 GLY A C 1
ATOM 754 O O . GLY A 1 97 ? 1.977 7.910 -1.562 1.00 95.00 97 GLY A O 1
ATOM 755 N N . LEU A 1 98 ? 1.829 7.032 -3.622 1.00 96.31 98 LEU A N 1
ATOM 756 C CA . LEU A 1 98 ? 0.370 6.972 -3.651 1.00 96.31 98 LEU A CA 1
ATOM 757 C C . LEU A 1 98 ? -0.187 6.012 -2.589 1.00 96.31 98 LEU A C 1
ATOM 759 O O . LEU A 1 98 ? -1.134 6.365 -1.883 1.00 96.31 98 LEU A O 1
ATOM 763 N N . PHE A 1 99 ? 0.423 4.839 -2.404 1.00 95.81 99 PHE A N 1
ATOM 764 C CA . PHE A 1 99 ? 0.022 3.918 -1.340 1.00 95.81 99 PHE A CA 1
ATOM 765 C C . PHE A 1 99 ? 0.311 4.483 0.052 1.00 95.81 99 PHE A C 1
ATOM 767 O O . PHE A 1 99 ? -0.558 4.416 0.922 1.00 95.81 99 PHE A O 1
ATOM 774 N N . VAL A 1 100 ? 1.449 5.153 0.260 1.00 97.56 100 VAL A N 1
ATOM 775 C CA . VAL A 1 100 ? 1.709 5.881 1.517 1.00 97.56 100 VAL A CA 1
ATOM 776 C C . VAL A 1 100 ? 0.636 6.949 1.772 1.00 97.56 100 VAL A C 1
ATOM 778 O O . VAL A 1 100 ? 0.134 7.071 2.896 1.00 97.56 100 VAL A O 1
ATOM 781 N N . LEU A 1 101 ? 0.224 7.684 0.734 1.00 98.06 101 LEU A N 1
ATOM 782 C CA . LEU A 1 101 ? -0.852 8.671 0.824 1.00 98.06 101 LEU A CA 1
ATOM 783 C C . LEU A 1 101 ? -2.198 8.021 1.184 1.00 98.06 101 LEU A C 1
ATOM 785 O O . LEU A 1 101 ? -2.917 8.547 2.039 1.00 98.06 101 LEU A O 1
ATOM 789 N N . PHE A 1 102 ? -2.537 6.869 0.600 1.00 98.25 102 PHE A N 1
ATOM 790 C CA . PHE A 1 102 ? -3.739 6.120 0.977 1.00 98.25 102 PHE A CA 1
ATOM 791 C C . PHE A 1 102 ? -3.688 5.620 2.420 1.00 98.25 102 PHE A C 1
ATOM 793 O O . PHE A 1 102 ? -4.697 5.726 3.116 1.00 98.25 102 PHE A O 1
ATOM 800 N N . GLY A 1 103 ? -2.530 5.178 2.915 1.00 97.38 103 GLY A N 1
ATOM 801 C CA . GLY A 1 103 ? -2.340 4.854 4.332 1.00 97.38 103 GLY A CA 1
ATOM 802 C C . GLY A 1 103 ? -2.598 6.061 5.236 1.00 97.38 103 GLY A C 1
ATOM 803 O O . GLY A 1 103 ? -3.361 5.981 6.202 1.00 97.38 103 GLY A O 1
ATOM 804 N N . TYR A 1 104 ? -2.041 7.221 4.877 1.00 98.19 104 TYR A N 1
ATOM 805 C CA . TYR A 1 104 ? -2.236 8.472 5.615 1.00 98.19 104 TYR A CA 1
ATOM 806 C C . TYR A 1 104 ? -3.703 8.919 5.651 1.00 98.19 104 TYR A C 1
ATOM 808 O O . TYR A 1 104 ? -4.249 9.204 6.722 1.00 98.19 104 TYR A O 1
ATOM 816 N N . LEU A 1 105 ? -4.369 8.953 4.497 1.00 97.75 105 LEU A N 1
ATOM 817 C CA . LEU A 1 105 ? -5.781 9.329 4.401 1.00 97.75 105 LEU A CA 1
ATOM 818 C C . LEU A 1 105 ? -6.705 8.263 5.017 1.00 97.75 105 LEU A C 1
ATOM 820 O O . LEU A 1 105 ? -7.725 8.605 5.622 1.00 97.75 105 LEU A O 1
ATOM 824 N N . GLY A 1 106 ? -6.334 6.988 4.921 1.00 96.56 106 GLY A N 1
ATOM 825 C CA . GLY A 1 106 ? -7.039 5.862 5.527 1.00 96.56 106 GLY A CA 1
ATOM 826 C C . GLY A 1 106 ? -7.014 5.914 7.051 1.00 96.56 106 GLY A C 1
ATOM 827 O O . GLY A 1 106 ? -8.053 5.730 7.682 1.00 96.56 106 GLY A O 1
ATOM 828 N N . ASN A 1 107 ? -5.884 6.297 7.652 1.00 95.38 107 ASN A N 1
ATOM 829 C CA . ASN A 1 107 ? -5.788 6.541 9.094 1.00 95.38 107 ASN A CA 1
ATOM 830 C C . ASN A 1 107 ? -6.662 7.715 9.556 1.00 95.38 107 ASN A C 1
ATOM 832 O O . ASN A 1 107 ? -7.165 7.713 10.679 1.00 95.38 107 ASN A O 1
ATOM 836 N N . LYS A 1 108 ? -6.930 8.678 8.666 1.00 94.38 108 LYS A N 1
ATOM 837 C CA . LYS A 1 108 ? -7.943 9.731 8.859 1.00 94.38 108 LYS A CA 1
ATOM 838 C C . LYS A 1 108 ? -9.373 9.270 8.541 1.00 94.38 108 LYS A C 1
ATOM 840 O O . LYS A 1 108 ? -10.265 10.107 8.391 1.00 94.38 108 LYS A O 1
ATOM 845 N N . LYS A 1 109 ? -9.599 7.959 8.402 1.00 93.94 109 LYS A N 1
ATOM 846 C CA . LYS A 1 109 ? -10.898 7.321 8.135 1.00 93.94 109 LYS A CA 1
ATOM 847 C C . LYS A 1 109 ? -11.576 7.842 6.854 1.00 93.94 109 LYS A C 1
ATOM 849 O O . LYS A 1 109 ? -12.799 7.792 6.714 1.00 93.94 109 LYS A O 1
ATOM 854 N N . LYS A 1 110 ? -10.795 8.334 5.878 1.00 96.25 110 LYS A N 1
ATOM 855 C CA . LYS A 1 110 ? -11.312 8.788 4.577 1.00 96.25 110 LYS A CA 1
ATOM 856 C C . LYS A 1 110 ? -11.661 7.575 3.712 1.00 96.25 110 LYS A C 1
ATOM 858 O O . LYS A 1 110 ? -10.816 7.052 2.991 1.00 96.25 110 LYS A O 1
ATOM 863 N N . LYS A 1 111 ? -12.930 7.151 3.765 1.00 94.50 111 LYS A N 1
ATOM 864 C CA . LYS A 1 111 ? -13.448 5.963 3.057 1.00 94.50 111 LYS A CA 1
ATOM 865 C C . LYS A 1 111 ? -13.083 5.931 1.566 1.00 94.50 111 LYS A C 1
ATOM 867 O O . LYS A 1 111 ? -12.708 4.876 1.073 1.00 94.50 111 LYS A O 1
ATOM 872 N N . GLY A 1 112 ? -13.151 7.075 0.877 1.00 96.06 112 GLY A N 1
ATOM 873 C CA . GLY A 1 112 ? -12.779 7.176 -0.538 1.00 96.06 112 GLY A CA 1
ATOM 874 C C . GLY A 1 112 ? -11.342 6.723 -0.803 1.00 96.06 112 GLY A C 1
ATOM 875 O O . GLY A 1 112 ? -11.132 5.866 -1.647 1.00 96.06 112 GLY A O 1
ATOM 876 N N . ALA A 1 113 ? -10.374 7.197 -0.012 1.00 96.88 113 ALA A N 1
ATOM 877 C CA . ALA A 1 113 ? -8.970 6.812 -0.158 1.00 96.88 113 ALA A CA 1
ATOM 878 C C . ALA A 1 113 ? -8.741 5.311 0.084 1.00 96.88 113 ALA A C 1
ATOM 880 O O . ALA A 1 113 ? -7.986 4.682 -0.649 1.00 96.88 113 ALA A O 1
ATOM 881 N N . ILE A 1 114 ? -9.429 4.729 1.074 1.00 97.19 114 ILE A N 1
ATOM 882 C CA . ILE A 1 114 ? -9.337 3.291 1.369 1.00 97.19 114 ILE A CA 1
ATOM 883 C C . ILE A 1 114 ? -9.873 2.469 0.193 1.00 97.19 114 ILE A C 1
ATOM 885 O O . ILE A 1 114 ? -9.212 1.537 -0.252 1.00 97.19 114 ILE A O 1
ATOM 889 N N . ILE A 1 115 ? -11.047 2.828 -0.336 1.00 98.06 115 ILE A N 1
ATOM 890 C CA . ILE A 1 115 ? -11.659 2.125 -1.471 1.00 98.06 115 ILE A CA 1
ATOM 891 C C . ILE A 1 115 ? -10.791 2.258 -2.722 1.00 98.06 115 ILE A C 1
ATOM 893 O O . ILE A 1 115 ? -10.491 1.249 -3.352 1.00 98.06 115 ILE A O 1
ATOM 897 N N . THR A 1 116 ? -10.359 3.474 -3.065 1.00 97.88 116 THR A N 1
ATOM 898 C CA . THR A 1 116 ? -9.499 3.705 -4.232 1.00 97.88 116 THR A CA 1
ATOM 899 C C . THR A 1 116 ? -8.201 2.910 -4.123 1.00 97.88 116 THR A C 1
ATOM 901 O O . THR A 1 116 ? -7.816 2.258 -5.089 1.00 97.88 116 THR A O 1
ATOM 904 N N . GLY A 1 117 ? -7.562 2.897 -2.949 1.00 97.19 117 GLY A N 1
ATOM 905 C CA . GLY A 1 117 ? -6.349 2.115 -2.723 1.00 97.19 117 GLY A CA 1
ATOM 906 C C . GLY A 1 117 ? -6.570 0.606 -2.835 1.00 97.19 117 GLY A C 1
ATOM 907 O O . GLY A 1 117 ? -5.765 -0.068 -3.467 1.00 97.19 117 GLY A O 1
ATOM 908 N N . ILE A 1 118 ? -7.670 0.076 -2.286 1.00 97.81 118 ILE A N 1
ATOM 909 C CA . ILE A 1 118 ? -8.035 -1.347 -2.413 1.00 97.81 118 ILE A CA 1
ATOM 910 C C . ILE A 1 118 ? -8.259 -1.724 -3.878 1.00 97.81 118 ILE A C 1
ATOM 912 O O . ILE A 1 118 ? -7.758 -2.754 -4.318 1.00 97.81 118 ILE A O 1
ATOM 916 N N . ILE A 1 119 ? -8.988 -0.902 -4.639 1.00 97.69 119 ILE A N 1
ATOM 917 C CA . ILE A 1 119 ? -9.243 -1.157 -6.063 1.00 97.69 119 ILE A CA 1
ATOM 918 C C . ILE A 1 119 ? -7.926 -1.154 -6.836 1.00 97.69 119 ILE A C 1
ATOM 920 O O . ILE A 1 119 ? -7.653 -2.098 -7.571 1.00 97.69 119 ILE A O 1
ATOM 924 N N . LEU A 1 120 ? -7.098 -0.125 -6.645 1.00 95.62 120 LEU A N 1
ATOM 925 C CA . LEU A 1 120 ? -5.825 -0.001 -7.350 1.00 95.62 120 LEU A CA 1
ATOM 926 C C . LEU A 1 120 ? -4.896 -1.185 -7.053 1.00 95.62 120 LEU A C 1
ATOM 928 O O . LEU A 1 120 ? -4.321 -1.757 -7.971 1.00 95.62 120 LEU A O 1
ATOM 932 N N . TYR A 1 121 ? -4.800 -1.584 -5.784 1.00 94.94 121 TYR A N 1
ATOM 933 C CA . TYR A 1 121 ? -3.982 -2.723 -5.372 1.00 94.94 121 TYR A CA 1
ATOM 934 C C . TYR A 1 121 ? -4.550 -4.066 -5.846 1.00 94.94 121 TYR A C 1
ATOM 936 O O . TYR A 1 121 ? -3.802 -4.964 -6.215 1.00 94.94 121 TYR A O 1
ATOM 944 N N . GLY A 1 122 ? -5.878 -4.206 -5.887 1.00 96.00 122 GLY A N 1
ATOM 945 C CA . GLY A 1 122 ? -6.539 -5.386 -6.442 1.00 96.00 122 GLY A CA 1
ATOM 946 C C . GLY A 1 122 ? -6.306 -5.540 -7.947 1.00 96.00 122 GLY A C 1
ATOM 947 O O . GLY A 1 122 ? -6.084 -6.653 -8.415 1.00 96.00 122 GLY A O 1
ATOM 948 N N . LEU A 1 123 ? -6.301 -4.437 -8.702 1.00 94.69 123 LEU A N 1
ATOM 949 C CA . LEU A 1 123 ? -5.941 -4.453 -10.124 1.00 94.69 123 LEU A CA 1
ATOM 950 C C . LEU A 1 123 ? -4.484 -4.885 -10.331 1.00 94.69 123 LEU A C 1
ATOM 952 O O . LEU A 1 123 ? -4.210 -5.681 -11.226 1.00 94.69 123 LEU A O 1
ATOM 956 N N . ASP A 1 124 ? -3.575 -4.417 -9.477 1.00 90.88 124 ASP A N 1
ATOM 957 C CA . ASP A 1 124 ? -2.167 -4.827 -9.502 1.00 90.88 124 ASP A CA 1
ATOM 958 C C . ASP A 1 124 ? -1.998 -6.321 -9.159 1.00 90.88 124 ASP A C 1
ATOM 960 O O . ASP A 1 124 ? -1.254 -7.039 -9.822 1.00 90.88 124 ASP A O 1
ATOM 964 N N . ALA A 1 125 ? -2.786 -6.840 -8.211 1.00 91.75 125 ALA A N 1
ATOM 965 C CA . ALA A 1 125 ? -2.824 -8.268 -7.893 1.00 91.75 125 ALA A CA 1
ATOM 966 C C . ALA A 1 125 ? -3.275 -9.125 -9.088 1.00 91.75 125 ALA A C 1
ATOM 968 O O . ALA A 1 125 ? -2.685 -10.169 -9.370 1.00 91.75 125 ALA A O 1
ATOM 969 N N . ILE A 1 126 ? -4.317 -8.684 -9.805 1.00 93.06 126 ILE A N 1
ATOM 970 C CA . ILE A 1 126 ? -4.791 -9.355 -11.024 1.00 93.06 126 ILE A CA 1
ATOM 971 C C . ILE A 1 126 ? -3.690 -9.344 -12.085 1.00 93.06 126 ILE A C 1
ATOM 973 O O . ILE A 1 126 ? -3.456 -10.370 -12.725 1.00 93.06 126 ILE A O 1
ATOM 977 N N . LEU A 1 127 ? -2.987 -8.220 -12.242 1.00 89.75 127 LEU A N 1
ATOM 978 C CA . LEU A 1 127 ? -1.871 -8.109 -13.173 1.00 89.75 127 LEU A CA 1
ATOM 979 C C . LEU A 1 127 ? -0.759 -9.119 -12.843 1.00 89.75 127 LEU A C 1
ATOM 981 O O . LEU A 1 127 ? -0.348 -9.856 -13.736 1.00 89.75 127 LEU A O 1
ATOM 985 N N . CYS A 1 128 ? -0.349 -9.232 -11.573 1.00 86.25 128 CYS A N 1
ATOM 986 C CA . CYS A 1 128 ? 0.618 -10.246 -11.125 1.00 86.25 128 CYS A CA 1
ATOM 987 C C . CYS A 1 128 ? 0.194 -11.665 -11.531 1.00 86.25 128 CYS A C 1
ATOM 989 O O . CYS A 1 128 ? 0.990 -12.426 -12.079 1.00 86.25 128 CYS A O 1
ATOM 991 N N . LEU A 1 129 ? -1.071 -12.024 -11.292 1.00 89.62 129 LEU A N 1
ATOM 992 C CA . LEU A 1 129 ? -1.586 -13.361 -11.597 1.00 89.62 129 LEU A CA 1
ATOM 993 C C . LEU A 1 129 ? -1.616 -13.646 -13.104 1.00 89.62 129 LEU A C 1
ATOM 995 O O . LEU A 1 129 ? -1.257 -14.747 -13.519 1.00 89.62 129 LEU A O 1
ATOM 999 N N . VAL A 1 130 ? -2.013 -12.663 -13.918 1.00 89.31 130 VAL A N 1
ATOM 1000 C CA . VAL A 1 130 ? -2.036 -12.781 -15.387 1.00 89.31 130 VAL A CA 1
ATOM 1001 C C . VAL A 1 130 ? -0.623 -12.913 -15.959 1.00 89.31 130 VAL A C 1
ATOM 1003 O O . VAL A 1 130 ? -0.426 -13.647 -16.925 1.00 89.31 130 VAL A O 1
ATOM 1006 N N . LEU A 1 131 ? 0.364 -12.255 -15.348 1.00 84.06 131 LEU A N 1
ATOM 1007 C CA . LEU A 1 131 ? 1.773 -12.331 -15.745 1.00 84.06 131 LEU A CA 1
ATOM 1008 C C . LEU A 1 131 ? 2.509 -13.564 -15.186 1.00 84.06 131 LEU A C 1
ATOM 1010 O O . LEU A 1 131 ? 3.695 -13.736 -15.451 1.00 84.06 131 LEU A O 1
ATOM 1014 N N . GLY A 1 132 ? 1.828 -14.437 -14.433 1.00 84.75 132 GLY A N 1
ATOM 1015 C CA . GLY A 1 132 ? 2.414 -15.658 -13.868 1.00 84.75 132 GLY A CA 1
ATOM 1016 C C . GLY A 1 132 ? 3.235 -15.447 -12.589 1.00 84.75 132 GLY A C 1
ATOM 1017 O O . GLY A 1 132 ? 3.859 -16.386 -12.093 1.00 84.75 132 GLY A O 1
ATOM 1018 N N . ALA A 1 133 ? 3.208 -14.247 -12.007 1.00 83.31 133 ALA A N 1
ATOM 1019 C CA . ALA A 1 133 ? 3.872 -13.912 -10.750 1.00 83.31 133 ALA A CA 1
ATOM 1020 C C . ALA A 1 133 ? 3.025 -14.358 -9.544 1.00 83.31 133 ALA A C 1
ATOM 1022 O O . ALA A 1 133 ? 2.495 -13.554 -8.774 1.00 83.31 133 ALA A O 1
ATOM 1023 N N . TYR A 1 134 ? 2.847 -15.673 -9.386 1.00 8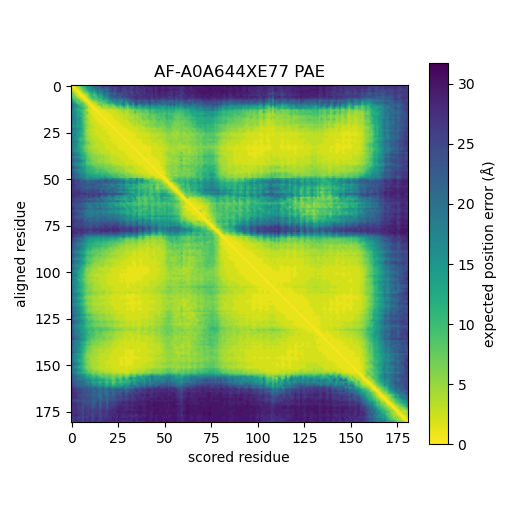6.75 134 TYR A N 1
ATOM 1024 C CA . TYR A 1 134 ? 1.907 -16.238 -8.409 1.00 86.75 134 TYR A CA 1
ATOM 1025 C C . TYR A 1 134 ? 2.285 -15.962 -6.950 1.00 86.75 134 TYR A C 1
ATOM 1027 O O . TYR A 1 134 ? 1.397 -15.740 -6.127 1.00 86.75 134 TYR A O 1
ATOM 1035 N N . LEU A 1 135 ? 3.583 -15.964 -6.621 1.00 85.88 135 LEU A N 1
ATOM 1036 C CA . LEU A 1 135 ? 4.042 -15.677 -5.258 1.00 85.88 135 LEU A CA 1
ATOM 1037 C C . LEU A 1 135 ? 3.722 -14.227 -4.861 1.00 85.88 135 LEU A C 1
ATOM 1039 O O . LEU A 1 135 ? 3.268 -13.979 -3.743 1.00 85.88 135 LEU A O 1
ATOM 1043 N N . ASP A 1 136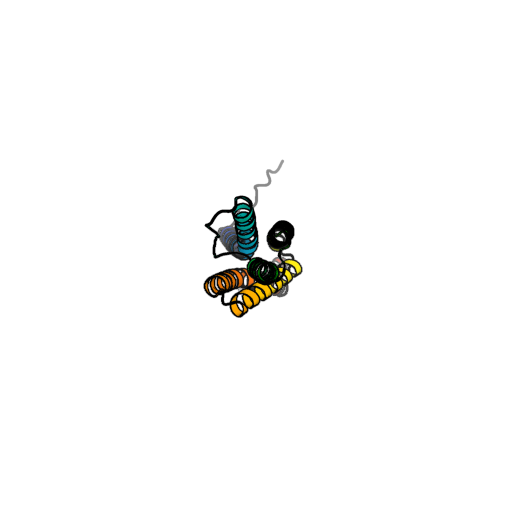 ? 3.857 -13.298 -5.806 1.00 84.88 136 ASP A N 1
ATOM 1044 C CA . ASP A 1 136 ? 3.481 -11.899 -5.611 1.00 84.88 136 ASP A CA 1
ATOM 1045 C C . ASP A 1 136 ? 1.982 -11.738 -5.539 1.00 84.88 136 ASP A C 1
ATOM 1047 O O . ASP A 1 136 ? 1.486 -11.099 -4.612 1.00 84.88 136 ASP A O 1
ATOM 1051 N N . GLY A 1 137 ? 1.244 -12.380 -6.444 1.00 89.81 137 GLY A N 1
ATOM 1052 C CA . GLY A 1 137 ? -0.214 -12.420 -6.391 1.00 89.81 137 GLY A CA 1
ATOM 1053 C C . GLY A 1 137 ? -0.732 -12.901 -5.031 1.00 89.81 137 GLY A C 1
ATOM 1054 O O . GLY A 1 137 ? -1.653 -12.300 -4.479 1.00 89.81 137 GLY A O 1
ATOM 1055 N N . LEU A 1 138 ? -0.105 -13.919 -4.431 1.00 90.75 138 LEU A N 1
ATOM 1056 C CA . LEU A 1 138 ? -0.479 -14.411 -3.103 1.00 90.75 138 LEU A CA 1
ATOM 1057 C C . LEU A 1 138 ? -0.227 -13.370 -2.004 1.00 90.75 138 LEU A C 1
ATOM 1059 O O . LEU A 1 138 ? -1.096 -13.149 -1.156 1.00 90.75 138 LEU A O 1
ATOM 1063 N N . PHE A 1 139 ? 0.931 -12.706 -2.030 1.00 90.69 139 PHE A N 1
ATOM 1064 C CA . PHE A 1 139 ? 1.229 -11.616 -1.099 1.00 90.69 139 PHE A CA 1
ATOM 1065 C C . PHE A 1 139 ? 0.226 -10.462 -1.244 1.00 90.69 139 PHE A C 1
ATOM 1067 O O . PHE A 1 139 ? -0.272 -9.951 -0.237 1.00 90.69 139 PHE A O 1
ATOM 1074 N N . HIS A 1 140 ? -0.151 -10.116 -2.479 1.00 93.44 140 HIS A N 1
ATOM 1075 C CA . HIS A 1 140 ? -1.174 -9.106 -2.738 1.00 93.44 140 HIS A CA 1
ATOM 1076 C C . HIS A 1 140 ? -2.522 -9.499 -2.149 1.00 93.44 140 HIS A C 1
ATOM 1078 O O . HIS A 1 140 ? -3.144 -8.688 -1.468 1.00 93.44 140 HIS A O 1
ATOM 1084 N N . VAL A 1 141 ? -2.970 -10.738 -2.359 1.00 94.06 141 VAL A N 1
ATOM 1085 C CA . VAL A 1 141 ? -4.233 -11.226 -1.785 1.00 94.06 141 VAL A CA 1
ATOM 1086 C C . VAL A 1 141 ? -4.199 -11.140 -0.259 1.00 94.06 141 VAL A C 1
ATOM 1088 O O . VAL A 1 141 ? -5.168 -10.679 0.347 1.00 94.06 141 VAL A O 1
ATOM 1091 N N . TRP A 1 142 ? -3.085 -11.510 0.373 1.00 94.38 142 TRP A N 1
ATOM 1092 C CA . TRP A 1 142 ? -2.949 -11.430 1.827 1.00 94.38 142 TRP A CA 1
ATOM 1093 C C . TRP A 1 142 ? -3.039 -9.990 2.352 1.00 94.38 142 TRP A C 1
ATOM 1095 O O . TRP A 1 142 ? -3.826 -9.709 3.263 1.00 94.38 142 TRP A O 1
ATOM 1105 N N . ALA A 1 143 ? -2.309 -9.057 1.739 1.00 95.25 143 ALA A N 1
ATOM 1106 C CA . ALA A 1 143 ? -2.399 -7.641 2.085 1.00 95.25 143 ALA A CA 1
ATOM 1107 C C . ALA A 1 143 ? -3.803 -7.064 1.793 1.00 95.25 143 ALA A C 1
ATOM 1109 O O . ALA A 1 143 ? -4.330 -6.280 2.588 1.00 95.25 143 ALA A O 1
ATOM 1110 N N . LEU A 1 144 ? -4.463 -7.508 0.716 1.00 96.69 144 LEU A N 1
ATOM 1111 C CA . LEU A 1 144 ? -5.825 -7.103 0.356 1.00 96.69 144 LEU A CA 1
ATOM 1112 C C . LEU A 1 144 ? -6.848 -7.545 1.411 1.00 96.69 144 LEU A C 1
ATOM 1114 O O . LEU A 1 144 ? -7.717 -6.755 1.776 1.00 96.69 144 LEU A O 1
ATOM 111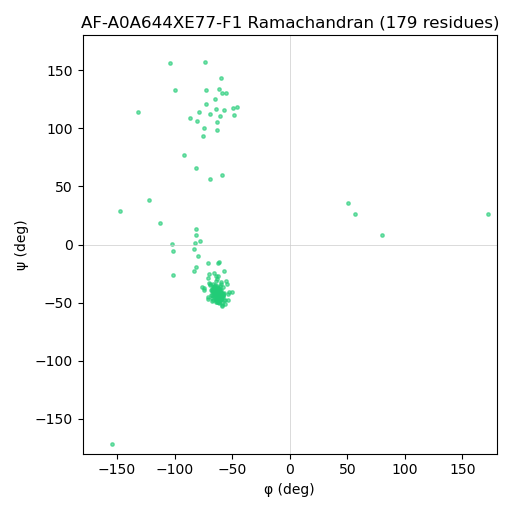8 N N . VAL A 1 145 ? -6.722 -8.759 1.961 1.00 97.38 145 VAL A N 1
ATOM 1119 C CA . VAL A 1 145 ? -7.556 -9.225 3.086 1.00 97.38 145 VAL A CA 1
ATOM 1120 C C . VAL A 1 145 ? -7.404 -8.296 4.293 1.00 97.38 145 VAL A C 1
ATOM 1122 O O . VAL A 1 145 ? -8.404 -7.914 4.912 1.00 97.38 145 VAL A O 1
ATOM 1125 N N . GLY A 1 146 ? -6.175 -7.873 4.602 1.00 96.31 146 GLY A N 1
ATOM 1126 C CA . GLY A 1 146 ? -5.905 -6.887 5.647 1.00 96.31 146 GLY A CA 1
ATOM 1127 C C . GLY A 1 146 ? -6.611 -5.551 5.395 1.00 96.31 146 GLY A C 1
ATOM 1128 O O . GLY A 1 146 ? -7.342 -5.063 6.259 1.00 96.31 146 GLY A O 1
ATOM 1129 N N . LEU A 1 147 ? -6.469 -4.992 4.193 1.00 97.19 147 LEU A N 1
ATOM 1130 C CA . LEU A 1 147 ? -7.093 -3.719 3.813 1.00 97.19 147 LEU A CA 1
ATOM 1131 C C . LEU A 1 147 ? -8.631 -3.786 3.807 1.00 97.19 147 LEU A C 1
ATOM 1133 O O . LEU A 1 147 ? -9.293 -2.889 4.340 1.00 97.19 147 LEU A O 1
ATOM 1137 N N . ILE A 1 148 ? -9.210 -4.858 3.254 1.00 97.44 148 ILE A N 1
ATOM 1138 C CA . ILE A 1 148 ? -10.662 -5.093 3.238 1.00 97.44 148 ILE A CA 1
ATOM 1139 C C . ILE A 1 148 ? -11.196 -5.197 4.668 1.00 97.44 148 ILE A C 1
ATOM 1141 O O . ILE A 1 148 ? -12.234 -4.608 4.971 1.00 97.44 148 ILE A O 1
ATOM 1145 N N . SER A 1 149 ? -10.467 -5.862 5.568 1.00 96.19 149 SER A N 1
ATOM 1146 C CA . SER A 1 149 ? -10.835 -5.924 6.988 1.00 96.19 149 SER A CA 1
ATOM 1147 C C . SER A 1 149 ? -10.953 -4.522 7.598 1.00 96.19 149 SER A C 1
ATOM 1149 O O . SER A 1 149 ? -11.925 -4.232 8.296 1.00 96.19 149 SER A O 1
ATOM 1151 N N . GLY A 1 150 ? -10.028 -3.612 7.271 1.00 94.94 150 GLY A N 1
ATOM 1152 C CA . GLY A 1 150 ? -10.099 -2.208 7.689 1.00 94.94 150 GLY A CA 1
ATOM 1153 C C . GLY A 1 150 ? -11.322 -1.470 7.130 1.00 94.94 150 GLY A C 1
ATOM 1154 O O . GLY A 1 150 ? -11.986 -0.726 7.858 1.00 94.94 150 GLY A O 1
ATOM 1155 N N . LEU A 1 151 ? -11.676 -1.704 5.861 1.00 95.81 151 LEU A N 1
ATOM 1156 C CA . LEU A 1 151 ? -12.878 -1.128 5.244 1.00 95.81 151 LEU A CA 1
ATOM 1157 C C . LEU A 1 151 ? -14.171 -1.633 5.906 1.00 95.81 151 LEU A C 1
ATOM 1159 O O . LEU A 1 151 ? -15.085 -0.837 6.141 1.00 95.81 151 LEU A O 1
ATOM 1163 N N . VAL A 1 152 ? -14.245 -2.928 6.225 1.00 95.12 152 VAL A N 1
ATOM 1164 C CA . VAL A 1 152 ? -15.389 -3.532 6.926 1.00 95.12 152 VAL A CA 1
ATOM 1165 C C . VAL A 1 152 ? -15.543 -2.927 8.324 1.00 95.12 152 VAL A C 1
ATOM 1167 O O . VAL A 1 152 ? -16.638 -2.485 8.667 1.00 95.12 152 VAL A O 1
ATOM 1170 N N . MET A 1 153 ? -14.453 -2.797 9.090 1.00 92.88 153 MET A N 1
ATOM 1171 C CA . MET A 1 153 ? -14.470 -2.146 10.412 1.00 92.88 153 MET A CA 1
ATOM 1172 C C . MET A 1 153 ? -14.979 -0.698 10.342 1.00 92.88 153 MET A C 1
ATOM 1174 O O . MET A 1 153 ? -15.783 -0.274 11.172 1.00 92.88 153 MET A O 1
ATOM 1178 N N . LEU A 1 154 ? -14.549 0.064 9.328 1.00 92.00 154 LEU A N 1
ATOM 1179 C CA . LEU A 1 154 ? -15.002 1.444 9.137 1.00 92.00 154 LEU A CA 1
ATOM 1180 C C . LEU A 1 154 ? -16.501 1.531 8.813 1.00 92.00 154 LEU A C 1
ATOM 1182 O O . LEU A 1 154 ? -17.161 2.488 9.219 1.00 92.00 154 LEU A O 1
ATOM 1186 N N . LYS A 1 155 ? -17.031 0.558 8.064 1.00 89.88 155 LYS A N 1
ATOM 1187 C CA . LYS A 1 155 ? -18.455 0.495 7.720 1.00 89.88 155 LYS A CA 1
ATOM 1188 C C . LYS A 1 155 ? -19.305 0.224 8.965 1.00 89.88 155 LYS A C 1
ATOM 1190 O O . LYS A 1 155 ? -20.227 0.992 9.221 1.00 89.88 155 LYS A O 1
ATOM 1195 N N . ASN A 1 156 ? -18.930 -0.779 9.757 1.00 84.19 156 ASN A N 1
ATOM 1196 C CA . ASN A 1 156 ? -19.683 -1.191 10.944 1.00 84.19 156 ASN A CA 1
ATOM 1197 C C . ASN A 1 156 ? -19.749 -0.064 11.994 1.00 84.19 156 ASN A C 1
ATOM 1199 O O . ASN A 1 156 ? -20.824 0.257 12.481 1.00 84.19 156 ASN A O 1
ATOM 1203 N N . LYS A 1 157 ? -18.648 0.672 12.219 1.00 78.50 157 LYS A N 1
ATOM 1204 C CA . LYS A 1 157 ? -18.631 1.824 13.148 1.00 78.50 157 LYS A CA 1
ATOM 1205 C C . LYS A 1 157 ? -19.576 2.966 12.741 1.00 78.50 157 LYS A C 1
ATOM 1207 O O . LYS A 1 157 ? -20.010 3.748 13.583 1.00 78.50 157 LYS A O 1
ATOM 1212 N N . LYS A 1 158 ? -19.868 3.114 11.443 1.00 72.25 158 LYS A N 1
ATOM 1213 C CA . LYS A 1 158 ? -20.845 4.102 10.957 1.00 72.25 158 LYS A CA 1
ATOM 1214 C C . LYS A 1 158 ? -22.280 3.633 11.210 1.00 72.25 158 LYS A C 1
ATOM 1216 O O . LYS A 1 158 ? -23.131 4.469 11.491 1.00 72.25 158 LYS A O 1
ATOM 1221 N N . GLU A 1 159 ? -22.531 2.333 11.089 1.00 64.50 159 GLU A N 1
ATOM 1222 C CA . GLU A 1 159 ? -23.832 1.714 11.360 1.00 64.50 159 GLU A CA 1
ATOM 1223 C C . GLU A 1 159 ? -24.165 1.789 12.863 1.00 64.50 159 GLU A C 1
ATOM 1225 O O . GLU A 1 159 ? -25.268 2.208 13.204 1.00 64.50 159 GLU A O 1
ATOM 1230 N N . ASP A 1 160 ? -23.187 1.570 13.750 1.00 60.62 160 ASP A N 1
ATOM 1231 C CA . ASP A 1 160 ? -23.362 1.689 15.210 1.00 60.62 160 ASP A CA 1
ATOM 1232 C C . ASP A 1 160 ? -23.704 3.116 15.681 1.00 60.62 160 ASP A C 1
ATOM 1234 O O . ASP A 1 160 ? -24.424 3.289 16.656 1.00 60.62 160 ASP A O 1
ATOM 1238 N N . MET A 1 161 ? -23.221 4.154 14.982 1.00 58.59 161 MET A N 1
ATOM 1239 C CA . MET A 1 161 ? -23.618 5.553 15.233 1.00 58.59 161 MET A CA 1
ATOM 1240 C C . MET A 1 161 ? -24.953 5.936 14.577 1.00 58.59 161 MET A C 1
ATOM 1242 O O . MET A 1 161 ? -25.535 6.959 14.934 1.00 58.59 161 MET A O 1
ATOM 1246 N N . ALA A 1 162 ? -25.404 5.178 13.573 1.00 58.03 162 ALA A N 1
ATOM 1247 C CA . ALA A 1 162 ? -26.687 5.401 12.910 1.00 58.03 162 ALA A CA 1
ATOM 1248 C C . ALA A 1 162 ? -27.850 4.764 13.686 1.00 58.03 162 ALA A C 1
ATOM 1250 O O . ALA A 1 162 ? -28.990 5.211 13.556 1.00 58.03 162 ALA A O 1
ATOM 1251 N N . ILE A 1 163 ? -27.564 3.759 14.517 1.00 48.69 163 ILE A N 1
ATOM 1252 C CA . ILE A 1 163 ? -28.453 3.348 15.599 1.00 48.69 163 ILE A CA 1
ATOM 1253 C C . ILE A 1 163 ? -28.353 4.446 16.664 1.00 48.69 163 ILE A C 1
ATOM 1255 O O . ILE A 1 163 ? -27.245 4.722 17.125 1.00 48.69 163 ILE A O 1
ATOM 1259 N N . PRO A 1 164 ? -29.455 5.124 17.035 1.00 47.06 164 PRO A N 1
ATOM 1260 C CA . PRO A 1 164 ? -29.394 6.148 18.062 1.00 47.06 164 PRO A CA 1
ATOM 1261 C C . PRO A 1 164 ? -28.823 5.502 19.321 1.00 47.06 164 PRO A C 1
ATOM 1263 O O . PRO A 1 164 ? -29.430 4.590 19.884 1.00 47.06 164 PRO A O 1
ATOM 1266 N N . VAL A 1 165 ? -27.643 5.971 19.737 1.00 56.97 165 VAL A N 1
ATOM 1267 C CA . VAL A 1 165 ? -27.149 5.779 21.100 1.00 56.97 165 VAL A CA 1
ATOM 1268 C C . VAL A 1 165 ? -28.335 6.123 21.982 1.00 56.97 165 VAL A C 1
ATOM 1270 O O . VAL A 1 165 ? -28.870 7.227 21.853 1.00 56.97 165 VAL A O 1
ATOM 1273 N N . LEU A 1 166 ? -28.813 5.159 22.777 1.00 53.75 166 LEU A N 1
ATOM 1274 C CA . LEU A 1 166 ? -29.826 5.438 23.784 1.00 53.75 166 LEU A CA 1
ATOM 1275 C C . LEU A 1 166 ? -29.325 6.662 24.534 1.00 53.75 166 LEU A C 1
ATOM 1277 O O . LEU A 1 166 ? -28.260 6.614 25.146 1.00 53.75 166 LEU A O 1
ATOM 1281 N N . ASP A 1 167 ? -30.037 7.769 24.349 1.00 51.03 167 ASP A N 1
ATOM 1282 C CA . ASP A 1 167 ? -29.702 9.040 24.955 1.00 51.03 167 ASP A CA 1
ATOM 1283 C C . ASP A 1 167 ? -29.474 8.765 26.447 1.00 51.03 167 ASP A C 1
ATOM 1285 O O . ASP A 1 167 ? -30.398 8.277 27.106 1.00 51.03 167 ASP A O 1
ATOM 1289 N N . PRO A 1 168 ? -28.267 8.992 26.996 1.00 50.84 168 PRO A N 1
ATOM 1290 C CA . PRO A 1 168 ? -28.032 8.773 28.416 1.00 50.84 168 PRO A CA 1
ATOM 1291 C C . PRO A 1 168 ? -28.927 9.679 29.278 1.00 50.84 168 PRO A C 1
ATOM 1293 O O . PRO A 1 168 ? -29.129 9.378 30.450 1.00 50.84 168 PRO A O 1
ATOM 1296 N N . HIS A 1 169 ? -29.539 10.726 28.705 1.00 50.62 169 HIS A N 1
ATOM 1297 C CA . HIS A 1 169 ? -30.582 11.530 29.348 1.00 50.62 169 HIS A CA 1
ATOM 1298 C C . HIS A 1 169 ? -32.002 10.944 29.245 1.00 50.62 169 HIS A C 1
ATOM 1300 O O . HIS A 1 169 ? -32.925 11.497 29.840 1.00 50.62 169 HIS A O 1
ATOM 1306 N N . LYS A 1 170 ? -32.201 9.824 28.538 1.00 47.94 170 LYS A N 1
ATOM 1307 C CA . LYS A 1 170 ? -33.461 9.056 28.519 1.00 47.94 170 LYS A CA 1
ATOM 1308 C C . LYS A 1 170 ? -33.446 7.808 29.401 1.00 47.94 170 LYS A C 1
ATOM 1310 O O . LYS A 1 170 ? -34.494 7.191 29.555 1.00 47.94 170 LYS A O 1
ATOM 1315 N N . VAL A 1 171 ? -32.313 7.459 30.011 1.00 52.66 171 VAL A N 1
ATOM 1316 C CA . VAL A 1 171 ? -32.232 6.414 31.045 1.00 52.66 171 VAL A CA 1
ATOM 1317 C C . VAL A 1 171 ? -32.414 7.085 32.404 1.00 52.66 171 VAL A C 1
ATOM 1319 O O . VAL A 1 171 ? -31.450 7.386 33.103 1.00 52.66 171 VAL A O 1
ATOM 1322 N N . GLY A 1 172 ? -33.653 7.430 32.746 1.00 47.78 172 GLY A N 1
ATOM 1323 C CA . GLY A 1 172 ? -33.902 8.179 33.977 1.00 47.78 172 GLY A CA 1
ATOM 1324 C C . GLY A 1 172 ? -35.321 8.681 34.184 1.00 47.78 172 GLY A C 1
ATOM 1325 O O . GLY A 1 172 ? -35.484 9.687 34.867 1.00 47.78 172 GLY A O 1
A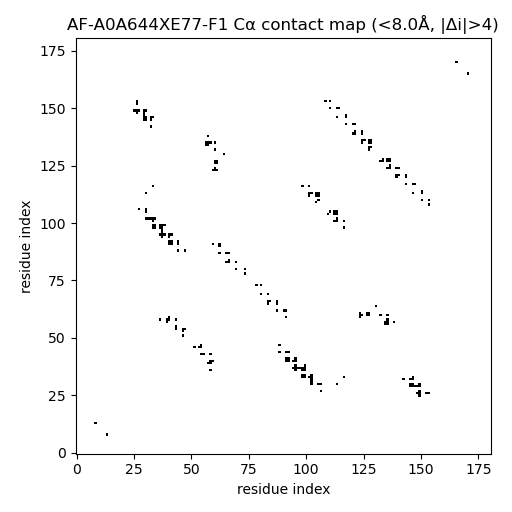TOM 1326 N N . ASN A 1 173 ? -36.341 8.039 33.604 1.00 49.34 173 ASN A N 1
ATOM 1327 C CA . ASN A 1 173 ? -37.724 8.335 33.999 1.00 49.34 173 ASN A CA 1
ATOM 1328 C C . ASN A 1 173 ? -38.660 7.121 33.924 1.00 49.34 173 ASN A C 1
ATOM 1330 O O . ASN A 1 173 ? -39.865 7.229 33.703 1.00 49.34 173 ASN A O 1
ATOM 1334 N N . ASP A 1 174 ? -38.087 5.942 34.105 1.00 52.00 174 ASP A N 1
ATOM 1335 C CA . ASP A 1 174 ? -38.784 4.683 34.248 1.00 52.00 174 ASP A CA 1
ATOM 1336 C C . ASP A 1 174 ? -39.252 4.629 35.706 1.00 52.00 174 ASP A C 1
ATOM 1338 O O . ASP A 1 174 ? -38.446 4.490 36.627 1.00 52.00 174 ASP A O 1
ATOM 1342 N N . HIS A 1 175 ? -40.555 4.814 35.905 1.00 52.84 175 HIS A N 1
ATOM 1343 C CA . HIS A 1 175 ? -41.292 4.809 37.172 1.00 52.84 175 HIS A CA 1
ATOM 1344 C C . HIS A 1 175 ? -41.171 3.485 37.966 1.00 52.84 175 HIS A C 1
ATOM 1346 O O . HIS A 1 175 ? -42.158 2.817 38.262 1.00 52.84 175 HIS A O 1
ATOM 1352 N N . TYR A 1 176 ? -39.959 3.078 38.340 1.00 49.69 176 TYR A N 1
ATOM 1353 C CA . TYR A 1 176 ? -39.705 1.831 39.066 1.00 49.69 176 TYR A CA 1
ATOM 1354 C C . TYR A 1 176 ? -39.987 1.945 40.580 1.00 49.69 176 TYR A C 1
ATOM 1356 O O . TYR A 1 176 ? -40.040 0.935 41.276 1.00 49.69 176 TYR A O 1
ATOM 1364 N N . TYR A 1 177 ? -40.221 3.157 41.103 1.00 45.88 177 TYR A N 1
ATOM 1365 C CA . TYR A 1 177 ? -40.456 3.406 42.536 1.00 45.88 177 TYR A CA 1
ATOM 1366 C C . TYR A 1 177 ? -41.924 3.628 42.941 1.00 45.88 177 TYR A C 1
ATOM 1368 O O . TYR A 1 177 ? -42.190 3.781 44.132 1.00 45.88 177 TYR A O 1
ATOM 1376 N N . ASP A 1 178 ? -42.888 3.582 42.017 1.00 52.97 178 ASP A N 1
ATOM 1377 C CA . ASP A 1 178 ? -44.308 3.822 42.346 1.00 52.97 178 ASP A CA 1
ATOM 1378 C C . ASP A 1 178 ? -45.024 2.622 43.006 1.00 52.97 178 ASP A C 1
ATOM 1380 O O . ASP A 1 178 ? -46.201 2.711 43.344 1.00 52.97 178 ASP A O 1
ATOM 1384 N N . ASN A 1 179 ? -44.313 1.520 43.284 1.00 42.19 179 ASN A N 1
ATOM 1385 C CA . ASN A 1 179 ? -44.912 0.272 43.784 1.00 42.19 179 ASN A CA 1
ATOM 1386 C C . ASN A 1 179 ? -44.524 -0.083 45.237 1.00 42.19 179 ASN A C 1
ATOM 1388 O O . ASN A 1 179 ? -44.644 -1.241 45.634 1.00 42.19 179 ASN A O 1
ATOM 1392 N N . LEU A 1 180 ? -44.028 0.874 46.030 1.00 51.59 180 LEU A N 1
ATOM 1393 C CA . LEU A 1 180 ? -43.639 0.652 47.437 1.00 51.59 180 LEU A CA 1
ATOM 1394 C C . LEU A 1 180 ? -44.384 1.559 48.434 1.00 51.59 180 LEU A C 1
ATOM 1396 O O . LEU A 1 180 ? -43.801 2.012 49.420 1.00 51.59 180 LEU A O 1
ATOM 1400 N N . ARG A 1 181 ? -45.675 1.812 48.207 1.00 46.22 181 ARG A N 1
ATOM 1401 C CA . ARG A 1 181 ? -46.574 2.366 49.232 1.00 46.22 181 ARG A CA 1
ATOM 1402 C C . ARG A 1 181 ? -47.709 1.411 49.546 1.00 46.22 181 ARG A C 1
ATOM 1404 O O . ARG A 1 181 ? -48.262 0.841 48.583 1.00 46.22 181 ARG A O 1
#

Mean predicted aligned error: 11.42 Å